Protein AF-A0A564SLC2-F1 (afdb_monomer)

Organism: Streptococcus constellatus (NCBI:txid76860)

Secondary structure (DSSP, 8-state):
-HHHHHHHHHHS-HHHHHHHHHHHHHHHHHHHHHHTHHHHHHHHHHHHHT----HHHHHHHHHHHHHHHHHHHHHHHHHHHHHHHHHHHHHHHHHHHHHHHHHT--HHHHHHS-HHHHHHIIIIIHHHIIIIIHHHHHHHHHHHHHHHHHHHHHHHH-HHHHHHHHHHHHHHHTT-

Sequence (176 aa):
MLSTLKKFFDFCTEEDRKKFYTSVCLGVLKAFIVAFRIPAIGLVVMAIINNDVSMQTVGLSLGMMLLSVILNILISLKVTMLQTEAGYHTCTHKRIEIAEHMRYLPMGYFNQNSLGQITSVTTNTLESLADVATRVVMMTLEGFLTAGTITVFVFIYDWRIGLILLAGLILFLLPN

Structure (mmCIF, N/CA/C/O backbone):
data_AF-A0A564SLC2-F1
#
_entry.id   AF-A0A564SLC2-F1
#
loop_
_atom_site.group_PDB
_atom_site.id
_atom_site.type_symbol
_atom_site.label_atom_id
_atom_site.label_al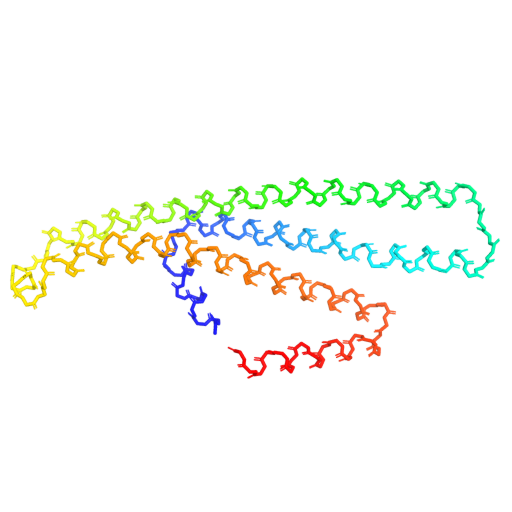t_id
_atom_site.label_comp_id
_atom_site.label_asym_id
_atom_site.label_entity_id
_atom_site.label_seq_id
_atom_site.pdbx_PDB_ins_code
_atom_site.Cartn_x
_atom_site.Cartn_y
_atom_site.Cartn_z
_atom_site.occupancy
_atom_site.B_iso_or_equiv
_atom_site.auth_seq_id
_atom_site.auth_comp_id
_atom_site.auth_asym_id
_atom_site.auth_atom_id
_atom_site.pdbx_PDB_model_num
ATOM 1 N N . MET A 1 1 ? -12.505 -10.875 1.328 1.00 59.59 1 MET A N 1
ATOM 2 C CA . MET A 1 1 ? -11.721 -9.683 1.751 1.00 59.59 1 MET A CA 1
ATOM 3 C C . MET A 1 1 ? -12.412 -8.326 1.546 1.00 59.59 1 MET A C 1
ATOM 5 O O . MET A 1 1 ? -12.319 -7.479 2.428 1.00 59.59 1 MET A O 1
ATOM 9 N N . LEU A 1 2 ? -13.127 -8.094 0.436 1.00 57.94 2 LEU A N 1
ATOM 10 C CA . LEU A 1 2 ? -13.811 -6.813 0.155 1.00 57.94 2 LEU A CA 1
ATOM 11 C C . LEU A 1 2 ? -14.847 -6.384 1.214 1.00 57.94 2 LEU A C 1
ATOM 13 O O . LEU A 1 2 ? -14.962 -5.200 1.518 1.00 57.94 2 LEU A O 1
ATOM 17 N N . SER A 1 3 ? -15.571 -7.328 1.821 1.00 59.41 3 SER A N 1
ATOM 18 C CA . SER A 1 3 ? -16.500 -7.031 2.922 1.00 59.41 3 SER A CA 1
ATOM 19 C C . SER A 1 3 ? -15.779 -6.597 4.203 1.00 59.41 3 SER A C 1
ATOM 21 O O . SER A 1 3 ? -16.273 -5.731 4.919 1.00 59.41 3 SER A O 1
ATOM 23 N N . THR A 1 4 ? -14.597 -7.156 4.475 1.00 66.19 4 THR A N 1
ATOM 24 C CA . THR A 1 4 ? -13.737 -6.787 5.608 1.00 66.19 4 THR A CA 1
ATOM 25 C C . THR A 1 4 ? -13.153 -5.390 5.419 1.00 66.19 4 THR A C 1
ATOM 27 O O . THR A 1 4 ? -13.182 -4.591 6.348 1.00 66.19 4 THR A O 1
ATOM 30 N N . LEU A 1 5 ? -12.719 -5.064 4.197 1.00 64.38 5 LEU A N 1
ATOM 31 C CA . LEU A 1 5 ? -12.307 -3.712 3.812 1.00 64.38 5 LEU A CA 1
ATOM 32 C C . LEU A 1 5 ? -13.449 -2.707 3.981 1.00 64.38 5 LEU A C 1
ATOM 34 O O . LEU A 1 5 ? -13.241 -1.641 4.549 1.00 64.38 5 LEU A O 1
ATOM 38 N N . LYS A 1 6 ? -14.667 -3.058 3.553 1.00 64.19 6 LYS A N 1
ATOM 39 C CA . LYS A 1 6 ? -15.843 -2.191 3.713 1.00 64.19 6 LYS A CA 1
ATOM 40 C C . LYS A 1 6 ? -16.167 -1.937 5.188 1.00 64.19 6 LYS A C 1
ATOM 42 O O . LYS A 1 6 ? -16.359 -0.793 5.5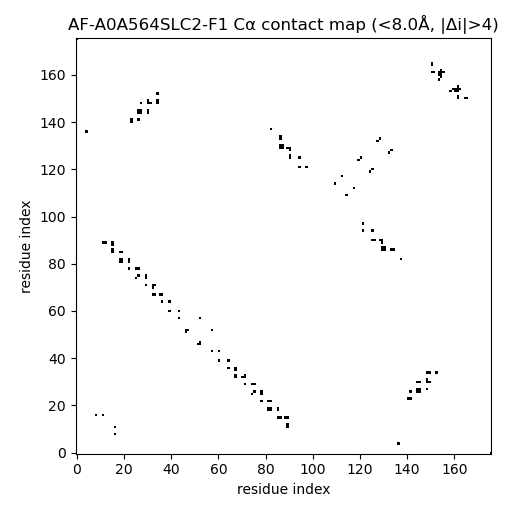75 1.00 64.19 6 LYS A O 1
ATOM 47 N N . LYS A 1 7 ? -16.132 -2.985 6.019 1.00 65.31 7 LYS A N 1
ATOM 48 C CA . LYS A 1 7 ? -16.297 -2.865 7.476 1.00 65.31 7 LYS A CA 1
ATOM 49 C C . LYS A 1 7 ? -15.197 -2.022 8.126 1.00 65.31 7 LYS A C 1
ATOM 51 O O . LYS A 1 7 ? -15.494 -1.268 9.041 1.00 65.31 7 LYS A O 1
ATOM 56 N N . PHE A 1 8 ? -13.953 -2.123 7.654 1.00 68.12 8 PHE A N 1
ATOM 57 C CA . PHE A 1 8 ? -12.848 -1.300 8.147 1.00 68.12 8 PHE A CA 1
ATOM 58 C C . PHE A 1 8 ? -13.019 0.174 7.752 1.00 68.12 8 PHE A C 1
ATOM 60 O O . PHE A 1 8 ? -12.875 1.056 8.589 1.00 68.12 8 PHE A O 1
ATOM 67 N N . PHE A 1 9 ? -13.414 0.454 6.508 1.00 62.16 9 PHE A N 1
ATOM 68 C CA . PHE A 1 9 ? -13.711 1.822 6.078 1.00 62.16 9 PHE A CA 1
ATOM 69 C C . PHE A 1 9 ? -14.911 2.428 6.807 1.00 62.16 9 PHE A C 1
ATOM 71 O O . PHE A 1 9 ? -14.877 3.619 7.098 1.00 62.16 9 PHE A O 1
ATOM 78 N N . ASP A 1 10 ? -15.936 1.639 7.138 1.00 65.44 10 ASP A N 1
ATOM 79 C CA . ASP A 1 10 ? -17.051 2.087 7.985 1.00 65.44 10 ASP A CA 1
ATOM 80 C C . ASP A 1 10 ? -16.636 2.298 9.449 1.00 65.44 10 ASP A C 1
ATOM 82 O O . ASP A 1 10 ? -17.227 3.125 10.138 1.00 65.44 10 ASP A O 1
ATOM 86 N N . PHE A 1 11 ? -15.591 1.609 9.911 1.00 65.88 11 PHE A N 1
ATOM 87 C CA . PHE A 1 11 ? -15.002 1.808 11.235 1.00 65.88 11 PHE A CA 1
ATOM 88 C C . PHE A 1 11 ? -14.162 3.100 11.329 1.00 65.88 11 PHE A C 1
ATOM 90 O O . PHE A 1 11 ? -14.045 3.668 12.416 1.00 65.88 11 PHE A O 1
ATOM 97 N N . CYS A 1 12 ? -13.618 3.596 10.211 1.00 62.47 12 CYS A N 1
ATOM 98 C CA . CYS A 1 12 ? -12.831 4.832 10.151 1.00 62.47 12 CYS A CA 1
ATOM 99 C C . CYS A 1 12 ? -13.694 6.114 10.158 1.00 62.47 12 CYS A C 1
ATOM 101 O O . CYS A 1 12 ? -14.646 6.256 9.380 1.00 62.47 12 CYS A O 1
ATOM 103 N N . THR A 1 13 ? -13.294 7.091 10.979 1.00 59.88 13 THR A N 1
ATOM 104 C CA . THR A 1 13 ? -13.877 8.444 11.084 1.00 59.88 13 THR A CA 1
ATOM 105 C C . THR A 1 13 ? -13.754 9.225 9.759 1.00 59.88 13 THR A C 1
ATOM 107 O O . THR A 1 13 ? -12.847 8.971 8.963 1.00 59.88 13 THR A O 1
ATOM 110 N N . GLU A 1 14 ? -14.654 10.180 9.479 1.00 60.44 14 GLU A N 1
ATOM 111 C CA . GLU A 1 14 ? -14.715 10.907 8.189 1.00 60.44 14 GLU A CA 1
ATOM 112 C C . GLU A 1 14 ? -13.413 11.640 7.802 1.00 60.44 14 GLU A C 1
ATOM 114 O O . GLU A 1 14 ? -13.058 11.683 6.620 1.00 60.44 14 GLU A O 1
ATOM 119 N N . GLU A 1 15 ? -12.673 12.177 8.776 1.00 59.72 15 GLU A N 1
ATOM 120 C CA . GLU A 1 15 ? -11.390 12.856 8.538 1.00 59.72 15 GLU A CA 1
ATOM 121 C C . GLU A 1 15 ? -10.285 11.885 8.102 1.00 59.72 15 GLU A C 1
ATOM 123 O O . GLU A 1 15 ? -9.569 12.141 7.128 1.00 59.72 15 GLU A O 1
ATOM 128 N N . ASP A 1 16 ? -10.193 10.724 8.751 1.00 62.12 16 ASP A N 1
ATOM 129 C CA . ASP A 1 16 ? -9.204 9.699 8.414 1.00 62.12 16 ASP A CA 1
ATOM 130 C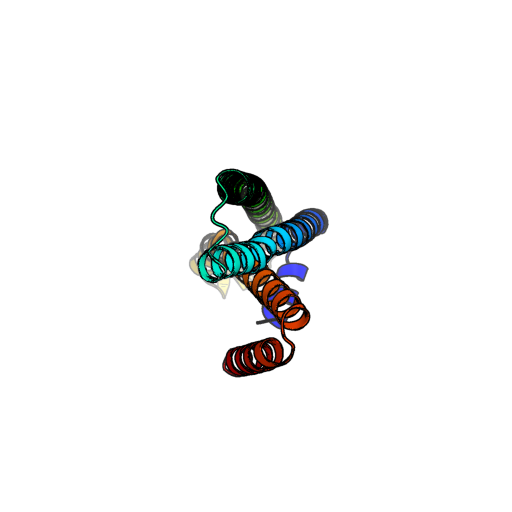 C . ASP A 1 16 ? -9.536 9.025 7.079 1.00 62.12 16 ASP A C 1
ATOM 132 O O . ASP A 1 16 ? -8.638 8.715 6.292 1.00 62.12 16 ASP A O 1
ATOM 136 N N . ARG A 1 17 ? -10.825 8.924 6.731 1.00 63.97 17 ARG A N 1
ATOM 137 C CA . ARG A 1 17 ? -11.275 8.465 5.409 1.00 63.97 17 ARG A CA 1
ATOM 138 C C . ARG A 1 17 ? -10.704 9.333 4.283 1.00 63.97 17 ARG A C 1
ATOM 140 O O . ARG A 1 17 ? -10.261 8.791 3.271 1.00 63.97 17 ARG A O 1
ATOM 147 N N . LYS A 1 18 ? -10.635 10.661 4.460 1.00 64.75 18 LYS A N 1
ATOM 148 C CA . LYS A 1 18 ? -10.007 11.575 3.481 1.00 64.75 18 LYS A CA 1
ATOM 149 C C . LYS A 1 18 ? -8.498 11.351 3.362 1.00 64.75 18 LYS A C 1
ATOM 151 O O . LYS A 1 18 ? -7.984 11.344 2.240 1.00 64.75 18 LYS A O 1
ATOM 156 N N . LYS A 1 19 ? -7.788 11.126 4.475 1.00 66.25 19 LYS A N 1
ATOM 157 C CA . LYS A 1 19 ? -6.348 10.795 4.451 1.00 66.25 19 LYS A CA 1
ATOM 158 C C . LYS A 1 19 ? -6.096 9.458 3.745 1.00 66.25 19 LYS A C 1
ATOM 160 O O . LYS A 1 19 ? -5.209 9.380 2.896 1.00 66.25 19 LYS A O 1
ATOM 165 N N . PHE A 1 20 ? -6.933 8.449 3.995 1.00 66.06 20 PHE A N 1
ATOM 166 C CA . PHE A 1 20 ? -6.894 7.162 3.293 1.00 66.06 20 PHE A CA 1
ATOM 167 C C . PHE A 1 20 ? -7.153 7.303 1.789 1.00 66.06 20 PHE A C 1
ATOM 169 O O . PHE A 1 20 ? -6.378 6.779 0.996 1.00 66.06 20 PHE A O 1
ATOM 176 N N . TYR A 1 21 ? -8.184 8.046 1.375 1.00 67.62 21 TYR A N 1
ATOM 177 C CA . TYR A 1 21 ? -8.442 8.310 -0.048 1.00 67.62 21 TYR A CA 1
ATOM 178 C C . TYR A 1 21 ? -7.282 9.051 -0.718 1.00 67.62 21 TYR A C 1
ATOM 180 O O . TYR A 1 21 ? -6.898 8.721 -1.840 1.00 67.62 21 TYR A O 1
ATOM 188 N N . THR A 1 22 ? -6.684 10.018 -0.020 1.00 67.44 22 THR A N 1
ATOM 189 C CA . THR A 1 22 ? -5.501 10.740 -0.509 1.00 67.44 22 THR A CA 1
ATOM 190 C C . THR A 1 22 ? -4.308 9.796 -0.654 1.00 67.44 22 THR A C 1
ATOM 192 O O . THR A 1 22 ? -3.590 9.860 -1.649 1.00 67.44 22 THR A O 1
ATOM 195 N N . SER A 1 23 ? -4.128 8.873 0.292 1.00 65.44 23 SER A N 1
ATOM 196 C CA . SER A 1 23 ? -3.084 7.850 0.238 1.00 65.44 23 SER A CA 1
ATOM 197 C C . SER A 1 23 ? -3.308 6.839 -0.890 1.00 65.44 23 SER A C 1
ATOM 199 O O . SER A 1 23 ? -2.370 6.509 -1.607 1.00 65.44 23 SER A O 1
ATOM 201 N N . VAL A 1 24 ? -4.553 6.420 -1.128 1.00 68.75 24 VAL A N 1
ATOM 202 C CA . VAL A 1 24 ? -4.941 5.588 -2.278 1.00 68.75 24 VAL A CA 1
ATOM 203 C C . VAL A 1 24 ? -4.643 6.310 -3.595 1.00 68.75 24 VAL A C 1
ATOM 205 O O . VAL A 1 24 ? -4.042 5.723 -4.492 1.00 68.75 24 VAL A O 1
ATOM 208 N N . CYS A 1 25 ? -4.980 7.597 -3.700 1.00 69.25 25 CYS A N 1
ATOM 209 C CA . CYS A 1 25 ? -4.674 8.420 -4.873 1.00 69.25 25 CYS A CA 1
ATOM 210 C C . CYS A 1 25 ? -3.155 8.552 -5.106 1.00 69.25 25 CYS A C 1
ATOM 212 O O . CYS A 1 25 ? -2.666 8.346 -6.218 1.00 69.25 25 CYS A O 1
ATOM 214 N N . LEU A 1 26 ? -2.382 8.807 -4.045 1.00 67.44 26 LEU A N 1
ATOM 215 C CA . LEU A 1 26 ? -0.915 8.816 -4.096 1.00 67.44 26 LEU A CA 1
ATOM 216 C C . LEU A 1 26 ? -0.333 7.432 -4.432 1.00 67.44 26 LEU A C 1
ATOM 218 O O . LEU A 1 26 ? 0.682 7.352 -5.122 1.00 67.44 26 LEU A O 1
ATOM 222 N N . GLY A 1 27 ? -0.978 6.349 -3.994 1.00 67.12 27 GLY A N 1
ATOM 223 C CA . GLY A 1 27 ? -0.629 4.970 -4.332 1.00 67.12 27 GLY A CA 1
ATOM 224 C C . GLY A 1 27 ? -0.834 4.665 -5.815 1.00 67.12 27 GLY A C 1
ATOM 225 O O . GLY A 1 27 ? 0.035 4.063 -6.441 1.00 67.12 27 GLY A O 1
ATOM 226 N N . VAL A 1 28 ? -1.916 5.168 -6.416 1.00 68.88 28 VAL A N 1
ATOM 227 C CA . VAL A 1 28 ? -2.119 5.114 -7.873 1.00 68.88 28 VAL A CA 1
ATOM 228 C C . VAL A 1 28 ? -1.009 5.885 -8.589 1.00 68.88 28 VAL A C 1
ATOM 230 O O . VAL A 1 28 ? -0.375 5.340 -9.491 1.00 68.88 28 VAL A O 1
ATOM 233 N N . LEU A 1 29 ? -0.695 7.110 -8.153 1.00 69.94 29 LEU A N 1
ATOM 234 C CA . LEU A 1 29 ? 0.403 7.903 -8.722 1.00 69.94 29 LEU A CA 1
ATOM 235 C C . LEU A 1 29 ? 1.754 7.162 -8.635 1.00 69.94 29 LEU A C 1
ATOM 237 O O . LEU A 1 29 ? 2.514 7.125 -9.606 1.00 69.94 29 LEU A O 1
ATOM 241 N N . LYS A 1 30 ? 2.036 6.517 -7.495 1.00 69.06 30 LYS A N 1
ATOM 242 C CA . LYS A 1 30 ? 3.212 5.656 -7.305 1.00 69.06 30 LYS A CA 1
ATOM 243 C C . LYS A 1 30 ? 3.213 4.501 -8.303 1.00 69.06 30 LYS A C 1
ATOM 245 O O . LYS A 1 30 ? 4.239 4.256 -8.937 1.00 69.06 30 LYS A O 1
ATOM 250 N N . ALA A 1 31 ? 2.083 3.814 -8.457 1.00 67.81 31 ALA A N 1
ATOM 251 C CA . ALA A 1 31 ? 1.946 2.687 -9.371 1.00 67.81 31 ALA A CA 1
ATOM 252 C C . ALA A 1 31 ? 2.189 3.104 -10.830 1.00 67.81 31 ALA A C 1
ATOM 254 O O . ALA A 1 31 ? 2.882 2.389 -11.550 1.00 67.81 31 ALA A O 1
ATOM 255 N N . PHE A 1 32 ? 1.729 4.289 -11.244 1.00 71.25 32 PHE A N 1
ATOM 256 C CA . PHE A 1 32 ? 2.040 4.862 -12.561 1.00 71.25 32 PHE A CA 1
ATOM 257 C C . PHE A 1 32 ? 3.548 5.071 -12.768 1.00 71.25 32 PHE A C 1
ATOM 259 O O . PHE A 1 32 ? 4.084 4.725 -13.821 1.00 71.25 32 PHE A O 1
ATOM 266 N N . ILE A 1 33 ? 4.257 5.582 -11.757 1.00 66.62 33 ILE A N 1
ATOM 267 C CA . ILE A 1 33 ? 5.713 5.797 -11.827 1.00 66.62 33 ILE A CA 1
ATOM 268 C C . ILE A 1 33 ? 6.477 4.469 -11.880 1.00 66.62 33 ILE A C 1
ATOM 270 O O . ILE A 1 33 ? 7.447 4.351 -12.629 1.00 66.62 33 ILE A O 1
ATOM 274 N N . VAL A 1 34 ? 6.038 3.460 -11.118 1.00 65.69 34 VAL A N 1
ATOM 275 C CA . VAL A 1 34 ? 6.618 2.106 -11.179 1.00 65.69 34 VAL A CA 1
ATOM 276 C C . VAL A 1 34 ? 6.363 1.474 -12.542 1.00 65.69 34 VAL A C 1
ATOM 278 O O . VAL A 1 34 ? 7.272 0.880 -13.117 1.00 65.69 34 VAL A O 1
ATOM 281 N N . ALA A 1 35 ? 5.154 1.624 -13.081 1.00 68.94 35 ALA A N 1
ATOM 282 C CA . ALA A 1 35 ? 4.793 1.064 -14.374 1.00 68.94 35 ALA A CA 1
ATOM 283 C C . ALA A 1 35 ? 5.622 1.667 -15.514 1.00 68.94 35 ALA A C 1
ATOM 285 O O . ALA A 1 35 ? 5.981 0.941 -16.434 1.00 68.94 35 ALA A O 1
ATOM 286 N N . PHE A 1 36 ? 6.036 2.935 -15.406 1.00 66.94 36 PHE A N 1
ATOM 287 C CA . PHE A 1 36 ? 6.965 3.579 -16.344 1.00 66.94 36 PHE A CA 1
ATOM 288 C C . PHE A 1 36 ? 8.338 2.887 -16.431 1.00 66.94 36 PHE A C 1
ATOM 290 O O . PHE A 1 36 ? 9.051 3.022 -17.427 1.00 66.94 36 PHE A O 1
ATOM 297 N N . ARG A 1 37 ? 8.709 2.093 -15.419 1.00 66.50 37 ARG A N 1
ATOM 298 C CA . ARG A 1 37 ? 9.952 1.313 -15.405 1.00 66.50 37 ARG A CA 1
ATOM 299 C C . ARG A 1 37 ? 9.916 0.128 -16.377 1.00 66.50 37 ARG A C 1
ATOM 301 O O . ARG A 1 37 ? 10.961 -0.252 -16.894 1.00 66.50 37 ARG A O 1
ATOM 308 N N . ILE A 1 38 ? 8.734 -0.425 -16.661 1.00 71.44 38 ILE A N 1
ATOM 309 C CA . ILE A 1 38 ? 8.541 -1.561 -17.580 1.00 71.44 38 ILE A CA 1
ATOM 310 C C . ILE A 1 38 ? 8.918 -1.194 -19.033 1.00 71.44 38 ILE A C 1
ATOM 312 O O . ILE A 1 38 ? 9.797 -1.854 -19.591 1.00 71.44 38 ILE A O 1
ATOM 316 N N . PRO A 1 39 ? 8.359 -0.133 -19.656 1.00 65.62 39 PRO A N 1
ATOM 317 C CA . PRO A 1 39 ? 8.754 0.273 -21.003 1.00 65.62 39 PRO A CA 1
ATOM 318 C C . PRO A 1 39 ? 10.194 0.798 -21.062 1.00 65.62 39 PRO A C 1
ATOM 320 O O . PRO A 1 39 ? 10.856 0.611 -22.079 1.00 65.62 39 PRO A O 1
ATOM 323 N N . ALA A 1 40 ? 10.721 1.385 -19.978 1.00 66.38 40 ALA A N 1
ATOM 324 C CA . ALA A 1 40 ? 12.124 1.798 -19.914 1.00 66.38 40 ALA A CA 1
ATOM 325 C C . ALA A 1 40 ? 13.085 0.604 -20.066 1.00 66.38 40 ALA A C 1
ATOM 327 O O . ALA A 1 40 ? 14.043 0.684 -20.832 1.00 66.38 40 ALA A O 1
ATOM 328 N N . ILE A 1 41 ? 12.802 -0.525 -19.404 1.00 68.69 41 ILE A N 1
ATOM 329 C CA . ILE A 1 41 ? 13.576 -1.764 -19.580 1.00 68.69 41 ILE A CA 1
ATOM 330 C C . ILE A 1 41 ? 13.428 -2.291 -21.015 1.00 68.69 41 ILE A C 1
ATOM 332 O O . ILE A 1 41 ? 14.424 -2.670 -21.627 1.00 68.69 41 ILE A O 1
ATOM 336 N N . GLY A 1 42 ? 12.217 -2.258 -21.583 1.00 65.44 42 GLY A N 1
ATOM 337 C CA . GLY A 1 42 ? 11.973 -2.674 -22.970 1.00 65.44 42 GLY A CA 1
ATOM 338 C C . GLY A 1 42 ? 12.786 -1.877 -23.999 1.00 65.44 42 GLY A C 1
ATOM 339 O O . GLY A 1 42 ? 13.361 -2.460 -24.918 1.00 65.44 42 GLY A O 1
ATOM 340 N N . LEU A 1 43 ? 12.906 -0.560 -23.812 1.00 64.62 43 LEU A N 1
ATOM 341 C CA . LEU A 1 43 ? 13.734 0.303 -24.661 1.00 64.62 43 LEU A CA 1
ATOM 342 C C . LEU A 1 43 ? 15.231 0.007 -24.519 1.00 64.62 43 LEU A C 1
ATOM 344 O O . LEU A 1 43 ? 15.938 -0.012 -25.524 1.00 64.62 43 LEU A O 1
ATOM 348 N N . VAL A 1 44 ? 15.715 -0.267 -23.303 1.00 67.06 44 VAL A N 1
ATOM 349 C CA . VAL A 1 44 ? 17.121 -0.647 -23.071 1.00 67.06 44 VAL A CA 1
ATOM 350 C C . VAL A 1 44 ? 17.447 -1.976 -23.754 1.00 67.06 44 VAL A C 1
ATOM 352 O O . VAL A 1 44 ? 18.482 -2.093 -24.406 1.00 67.06 44 VAL A O 1
ATOM 355 N N . VAL A 1 45 ? 16.553 -2.964 -23.670 1.00 68.62 45 VAL A N 1
ATOM 356 C CA . VAL A 1 45 ? 16.742 -4.265 -24.331 1.00 68.62 45 VAL A CA 1
ATOM 357 C C . VAL A 1 45 ? 16.758 -4.113 -25.858 1.00 68.62 45 VAL A C 1
ATOM 359 O O . VAL A 1 45 ? 17.648 -4.655 -26.510 1.00 68.62 45 VAL A O 1
ATOM 362 N N . MET A 1 46 ? 15.848 -3.321 -26.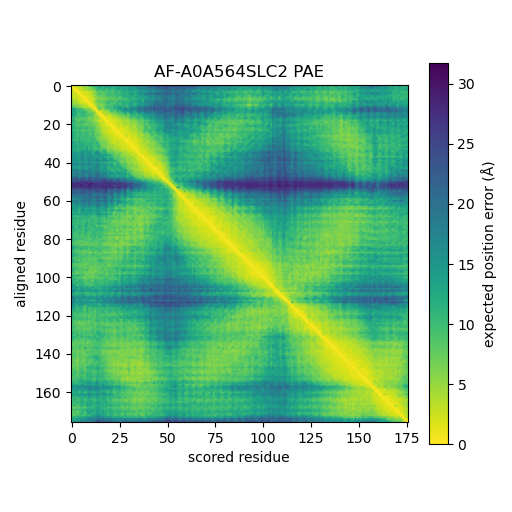436 1.00 62.53 46 MET A N 1
ATOM 363 C CA . MET A 1 46 ? 15.849 -3.002 -27.875 1.00 62.53 46 MET A CA 1
ATOM 364 C C . MET A 1 46 ? 17.116 -2.253 -28.320 1.00 62.53 46 MET A C 1
ATOM 366 O O . MET A 1 46 ? 17.651 -2.538 -29.390 1.00 62.53 46 MET A O 1
ATOM 370 N N . ALA A 1 47 ? 17.632 -1.333 -27.498 1.00 62.47 47 ALA A N 1
ATOM 371 C CA . ALA A 1 47 ? 18.868 -0.603 -27.786 1.00 62.47 47 ALA A CA 1
ATOM 372 C C . ALA A 1 47 ? 20.106 -1.518 -27.798 1.00 62.47 47 ALA A C 1
ATOM 374 O O . ALA A 1 47 ? 21.004 -1.325 -28.614 1.00 62.47 47 ALA A O 1
ATOM 375 N N . ILE A 1 48 ? 20.136 -2.545 -26.940 1.00 64.56 48 ILE A N 1
ATOM 376 C CA . ILE A 1 48 ? 21.200 -3.562 -26.937 1.00 64.56 48 ILE A CA 1
ATOM 377 C C . ILE A 1 48 ? 21.105 -4.456 -28.184 1.00 64.56 48 ILE A C 1
ATOM 379 O O . ILE A 1 48 ? 22.128 -4.781 -28.782 1.00 64.56 48 ILE A O 1
ATOM 383 N N . ILE A 1 49 ? 19.891 -4.833 -28.598 1.00 64.88 49 ILE A N 1
ATOM 384 C CA . ILE A 1 49 ? 19.663 -5.713 -29.757 1.00 64.88 49 ILE A CA 1
ATOM 385 C C . ILE A 1 49 ? 20.021 -5.020 -31.082 1.00 64.88 49 ILE A C 1
ATOM 387 O O . ILE A 1 49 ? 20.595 -5.658 -31.963 1.00 64.88 49 ILE A O 1
ATOM 391 N N . ASN A 1 50 ? 19.730 -3.722 -31.220 1.00 62.91 50 ASN A N 1
ATOM 392 C CA . ASN A 1 50 ? 19.963 -2.972 -32.461 1.00 62.91 50 ASN A CA 1
ATOM 393 C C . ASN A 1 50 ? 21.412 -2.472 -32.648 1.00 62.91 50 ASN A C 1
ATOM 395 O O . ASN A 1 50 ? 21.707 -1.887 -33.682 1.00 62.91 50 ASN A O 1
ATOM 399 N N . ASN A 1 51 ? 22.325 -2.714 -31.697 1.00 55.19 51 ASN A N 1
ATOM 400 C CA . ASN A 1 51 ? 23.757 -2.360 -31.774 1.00 55.19 51 ASN A CA 1
ATOM 401 C C . ASN A 1 51 ? 24.105 -0.857 -31.945 1.00 55.19 51 ASN A C 1
ATOM 403 O O . ASN A 1 51 ? 25.277 -0.522 -32.081 1.00 55.19 51 ASN A O 1
ATOM 407 N N . ASP A 1 52 ? 23.141 0.064 -31.844 1.00 52.56 52 ASP A N 1
ATOM 408 C CA . ASP A 1 52 ? 23.376 1.516 -31.744 1.00 52.56 52 ASP A CA 1
ATOM 409 C C . ASP A 1 52 ? 23.549 1.934 -30.276 1.00 52.56 52 ASP A C 1
ATOM 411 O O . ASP A 1 52 ? 22.754 2.678 -29.685 1.00 52.56 52 ASP A O 1
ATOM 415 N N . VAL A 1 53 ? 24.608 1.424 -29.643 1.00 53.22 53 VAL A N 1
ATOM 416 C CA . VAL A 1 53 ? 24.972 1.796 -28.269 1.00 53.22 53 VAL A CA 1
ATOM 417 C C . VAL A 1 53 ? 25.645 3.172 -28.286 1.00 53.22 53 VAL A C 1
ATOM 419 O O . VAL A 1 53 ? 26.843 3.320 -28.056 1.00 53.22 53 VAL A O 1
ATOM 422 N N . SER A 1 54 ? 24.872 4.213 -28.594 1.00 55.50 54 SER A N 1
ATOM 423 C CA . SER A 1 54 ? 25.326 5.590 -28.440 1.00 55.50 54 SER A CA 1
ATOM 424 C C . SER A 1 54 ? 25.413 5.934 -26.948 1.00 55.50 54 SER A C 1
ATOM 426 O O . SER A 1 54 ? 24.474 5.728 -26.177 1.00 55.50 54 SER A O 1
ATOM 428 N N . MET A 1 55 ? 26.541 6.508 -26.521 1.00 56.16 55 MET A N 1
ATOM 429 C CA . MET A 1 55 ? 26.780 6.968 -25.141 1.00 56.16 55 MET A CA 1
ATOM 430 C C . MET A 1 55 ? 25.658 7.904 -24.633 1.00 56.16 55 MET A C 1
ATOM 432 O O . MET A 1 55 ? 25.398 7.998 -23.433 1.00 56.16 55 MET A O 1
ATOM 436 N N . GLN A 1 56 ? 24.958 8.571 -25.559 1.00 60.72 56 GLN A N 1
ATOM 437 C CA . GLN A 1 56 ? 23.835 9.468 -25.286 1.00 60.72 56 GLN A CA 1
ATOM 438 C C . GLN A 1 56 ? 22.540 8.728 -24.910 1.00 60.72 56 GLN A C 1
ATOM 440 O O . GLN A 1 56 ? 21.865 9.149 -23.970 1.00 60.72 56 GLN A O 1
ATOM 445 N N . THR A 1 57 ? 22.191 7.617 -25.571 1.00 65.12 57 THR A N 1
ATOM 446 C CA . THR A 1 57 ? 20.989 6.822 -25.239 1.00 65.12 57 THR A CA 1
ATOM 447 C C . THR A 1 57 ? 21.155 6.097 -23.908 1.00 65.12 57 THR A C 1
ATOM 449 O O . THR A 1 57 ? 20.220 6.060 -23.103 1.00 65.12 57 THR A O 1
ATOM 452 N N . VAL A 1 58 ? 22.366 5.613 -23.615 1.00 67.50 58 VAL A N 1
ATOM 453 C CA . VAL A 1 58 ? 22.695 5.031 -22.305 1.00 67.50 58 VAL A CA 1
ATOM 454 C C . VAL A 1 58 ? 22.596 6.092 -21.206 1.00 67.50 58 VAL A C 1
ATOM 456 O O . VAL A 1 58 ? 21.885 5.873 -20.227 1.00 67.50 58 VAL A O 1
ATOM 459 N N . GLY A 1 59 ? 23.201 7.273 -21.386 1.00 68.19 59 GLY A N 1
ATOM 460 C CA . GLY A 1 59 ? 23.123 8.365 -20.406 1.00 68.19 59 GLY A CA 1
ATOM 461 C C . GLY A 1 59 ? 21.693 8.848 -20.132 1.00 68.19 59 GLY A C 1
ATOM 462 O O . GLY A 1 59 ? 21.313 9.032 -18.974 1.00 68.19 59 GLY A O 1
ATOM 463 N N . LEU A 1 60 ? 20.868 8.985 -21.176 1.00 68.31 60 LEU A N 1
ATOM 464 C CA . LEU A 1 60 ? 19.469 9.403 -21.046 1.00 68.31 60 LEU A CA 1
ATOM 465 C C . LEU A 1 60 ? 18.612 8.344 -20.329 1.00 68.31 60 LEU A C 1
ATOM 467 O O . LEU A 1 60 ? 17.809 8.684 -19.457 1.00 68.31 60 LEU A O 1
ATOM 471 N N . SER A 1 61 ? 18.801 7.059 -20.655 1.00 66.69 61 SER A N 1
ATOM 472 C CA . SER A 1 61 ? 18.084 5.955 -19.997 1.00 66.69 61 SER A CA 1
ATOM 473 C C . SER A 1 61 ? 18.441 5.839 -18.512 1.00 66.69 61 SER A C 1
ATOM 475 O O . SER A 1 61 ? 17.558 5.672 -17.666 1.00 66.69 61 SER A O 1
ATOM 477 N N . LEU A 1 62 ? 19.720 6.026 -18.180 1.00 69.38 62 LEU A N 1
ATOM 478 C CA . LEU A 1 62 ? 20.226 5.968 -16.813 1.00 69.38 62 LEU A CA 1
ATOM 479 C C . LEU A 1 62 ? 19.723 7.164 -15.990 1.00 69.38 62 LEU A C 1
ATOM 481 O O . LEU A 1 62 ? 19.287 6.988 -14.852 1.00 69.38 62 LEU A O 1
ATOM 485 N N . GLY A 1 63 ? 19.668 8.357 -16.595 1.00 73.88 63 GLY A N 1
ATOM 486 C CA . GLY A 1 63 ? 19.058 9.548 -15.999 1.00 73.88 63 GLY A CA 1
ATOM 487 C C . GLY A 1 63 ? 17.560 9.383 -15.718 1.00 73.88 63 GLY A C 1
ATOM 488 O O . GLY A 1 63 ? 17.106 9.677 -14.611 1.00 73.88 63 GLY A O 1
ATOM 489 N N . MET A 1 64 ? 16.791 8.846 -16.673 1.00 71.50 64 MET A N 1
ATOM 490 C CA . MET A 1 64 ? 15.360 8.571 -16.475 1.00 71.50 64 MET A CA 1
ATOM 491 C C . MET A 1 64 ? 15.106 7.501 -15.403 1.00 71.50 64 MET A C 1
ATOM 493 O O . MET A 1 64 ? 14.192 7.655 -14.588 1.00 71.50 64 MET A O 1
ATOM 497 N N . MET A 1 65 ? 15.921 6.440 -15.350 1.00 72.38 65 MET A N 1
ATOM 498 C CA . MET A 1 65 ? 15.815 5.419 -14.301 1.00 72.38 65 MET A CA 1
ATOM 499 C C . MET A 1 65 ? 16.116 5.989 -12.915 1.00 72.38 65 MET A C 1
ATOM 501 O O . MET A 1 65 ? 15.365 5.720 -11.977 1.00 72.38 65 MET A O 1
ATOM 505 N N . LEU A 1 66 ? 17.175 6.792 -12.779 1.00 78.12 66 LEU A N 1
ATOM 506 C CA . LEU A 1 66 ? 17.507 7.441 -11.510 1.00 78.12 66 LEU A CA 1
ATOM 507 C C . LEU A 1 66 ? 16.386 8.376 -11.051 1.00 78.12 66 LEU A C 1
ATOM 509 O O . LEU A 1 66 ? 15.967 8.301 -9.895 1.00 78.12 66 LEU A O 1
ATOM 513 N N . LEU A 1 67 ? 15.845 9.193 -11.959 1.00 78.00 67 LEU A N 1
ATOM 514 C CA . LEU A 1 67 ? 14.737 10.093 -11.647 1.00 78.00 67 LEU A CA 1
ATOM 515 C C . LEU A 1 67 ? 13.495 9.317 -11.180 1.00 78.00 67 LEU A C 1
ATOM 517 O O . LEU A 1 67 ? 12.902 9.669 -10.163 1.00 78.00 67 LEU A O 1
ATOM 521 N N . SER A 1 68 ? 13.138 8.232 -11.875 1.00 74.44 68 SER A N 1
ATOM 522 C CA . SER A 1 68 ? 12.007 7.366 -11.510 1.00 74.44 68 SER A CA 1
ATOM 523 C C . SER A 1 68 ? 12.178 6.748 -10.118 1.00 74.44 68 SER A C 1
ATOM 525 O O . SER A 1 68 ? 11.242 6.764 -9.317 1.00 74.44 68 SER A O 1
ATOM 527 N N . VAL A 1 69 ? 13.379 6.256 -9.792 1.00 78.75 69 VAL A N 1
ATOM 528 C CA . VAL A 1 69 ? 13.670 5.662 -8.478 1.00 78.75 69 VAL A CA 1
ATOM 529 C C . VAL A 1 69 ? 13.571 6.705 -7.366 1.00 78.75 69 VAL A C 1
ATOM 531 O O . VAL A 1 69 ? 12.929 6.444 -6.350 1.00 78.75 69 VAL A O 1
ATOM 534 N N . ILE A 1 70 ? 14.142 7.896 -7.560 1.00 82.50 70 ILE A N 1
ATOM 535 C CA . ILE A 1 70 ? 14.071 8.980 -6.568 1.00 82.50 70 ILE A CA 1
ATOM 536 C C . ILE A 1 70 ? 12.614 9.387 -6.329 1.00 82.50 70 ILE A C 1
ATOM 538 O O . ILE A 1 70 ? 12.173 9.478 -5.181 1.00 82.50 70 ILE A O 1
ATOM 542 N N .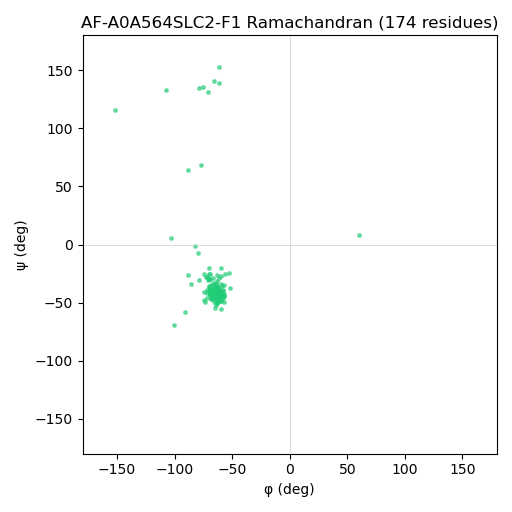 LEU A 1 71 ? 11.843 9.575 -7.403 1.00 76.94 71 LEU A N 1
ATOM 543 C CA . LEU A 1 71 ? 10.434 9.948 -7.310 1.00 76.94 71 LEU A CA 1
ATOM 544 C C . LEU A 1 71 ? 9.612 8.861 -6.600 1.00 76.94 71 LEU A C 1
ATOM 546 O O . LEU A 1 71 ? 8.765 9.171 -5.761 1.00 76.94 71 LEU A O 1
ATOM 550 N N . ASN A 1 72 ? 9.907 7.586 -6.874 1.00 78.81 72 ASN A N 1
ATOM 551 C CA . ASN A 1 72 ? 9.266 6.457 -6.209 1.00 78.81 72 ASN A CA 1
ATOM 552 C C . ASN A 1 72 ? 9.540 6.437 -4.701 1.00 78.81 72 ASN A C 1
ATOM 554 O O . ASN A 1 72 ? 8.604 6.262 -3.921 1.00 78.81 72 ASN A O 1
ATOM 558 N N . ILE A 1 73 ? 10.792 6.663 -4.295 1.00 77.56 73 ILE A N 1
ATOM 559 C CA . ILE A 1 73 ? 11.179 6.711 -2.880 1.00 77.56 73 ILE A CA 1
ATOM 560 C C . ILE A 1 73 ? 10.436 7.848 -2.170 1.00 77.56 73 ILE A C 1
ATOM 562 O O . ILE A 1 73 ? 9.819 7.612 -1.133 1.00 77.56 73 ILE A O 1
ATOM 566 N N . LEU A 1 74 ? 10.421 9.057 -2.741 1.00 79.19 74 LEU A N 1
ATOM 567 C CA . LEU A 1 74 ? 9.747 10.213 -2.134 1.00 79.19 74 LEU A CA 1
ATOM 568 C C . LEU A 1 74 ? 8.243 9.990 -1.954 1.00 79.19 74 LEU A C 1
ATOM 570 O O . LEU A 1 74 ? 7.684 10.314 -0.903 1.00 79.19 74 LEU A O 1
ATOM 574 N N . ILE A 1 75 ? 7.585 9.419 -2.964 1.00 75.69 75 ILE A N 1
ATOM 575 C CA . ILE A 1 75 ? 6.153 9.123 -2.886 1.00 75.69 75 ILE A CA 1
ATOM 576 C C . ILE A 1 75 ? 5.903 7.998 -1.892 1.00 75.69 75 ILE A C 1
ATOM 578 O O . ILE A 1 75 ? 4.993 8.120 -1.079 1.00 75.69 75 ILE A O 1
ATOM 582 N N . SER A 1 76 ? 6.722 6.943 -1.894 1.00 72.88 76 SER A N 1
ATOM 583 C CA . SER A 1 76 ? 6.562 5.847 -0.941 1.00 72.88 76 SER A CA 1
ATOM 584 C C . SER A 1 76 ? 6.717 6.332 0.498 1.00 72.88 76 SER A C 1
ATOM 586 O O . SER A 1 76 ? 5.932 5.926 1.343 1.00 72.88 76 SER A O 1
ATOM 588 N N . LEU A 1 77 ? 7.654 7.243 0.774 1.00 73.44 77 LEU A N 1
ATOM 589 C CA . LEU A 1 77 ? 7.817 7.833 2.104 1.00 73.44 77 LEU A CA 1
ATOM 590 C C . LEU A 1 77 ? 6.583 8.637 2.530 1.00 73.44 77 LEU A C 1
ATOM 592 O O . LEU A 1 77 ? 6.092 8.457 3.645 1.00 73.44 77 LEU A O 1
ATOM 596 N N . LYS A 1 78 ? 6.046 9.491 1.646 1.00 73.69 78 LYS A N 1
ATOM 597 C CA . LYS A 1 78 ? 4.821 10.256 1.940 1.00 73.69 78 LYS A CA 1
ATOM 598 C C . LYS A 1 78 ? 3.606 9.355 2.134 1.00 73.69 78 LYS A C 1
ATOM 600 O O . LYS A 1 78 ? 2.830 9.589 3.054 1.00 73.69 78 LYS A O 1
ATOM 605 N N . VAL A 1 79 ? 3.449 8.345 1.279 1.00 69.38 79 VAL A N 1
ATOM 606 C CA . VAL A 1 79 ? 2.368 7.360 1.368 1.00 69.38 79 VAL A CA 1
ATOM 607 C C . VAL A 1 79 ? 2.466 6.636 2.703 1.00 69.38 79 VAL A C 1
ATOM 609 O O . VAL A 1 79 ? 1.523 6.721 3.479 1.00 69.38 79 VAL A O 1
ATOM 612 N N . THR A 1 80 ? 3.612 6.029 3.028 1.00 69.44 80 THR A N 1
ATOM 613 C CA . THR A 1 80 ? 3.789 5.314 4.296 1.00 69.44 80 THR A CA 1
ATOM 614 C C . THR A 1 80 ? 3.519 6.220 5.497 1.00 69.44 80 THR A C 1
ATOM 616 O O . THR A 1 80 ? 2.783 5.801 6.376 1.00 69.44 80 THR A O 1
ATOM 619 N N . MET A 1 81 ? 4.017 7.463 5.517 1.00 73.75 81 MET A N 1
ATOM 620 C CA . MET A 1 81 ? 3.785 8.394 6.634 1.00 73.75 81 MET A CA 1
ATOM 621 C C . MET A 1 81 ? 2.299 8.745 6.818 1.00 73.75 81 MET A C 1
ATOM 623 O O . MET A 1 81 ? 1.773 8.629 7.924 1.00 73.75 81 MET A O 1
ATOM 627 N N . LEU A 1 82 ? 1.610 9.151 5.743 1.00 68.75 82 LEU A N 1
ATOM 628 C CA . LEU A 1 82 ? 0.177 9.475 5.787 1.00 68.75 82 LEU A CA 1
ATOM 629 C C . LEU A 1 82 ? -0.656 8.270 6.235 1.00 68.75 82 LEU A C 1
ATOM 631 O O . LEU A 1 82 ? -1.671 8.428 6.913 1.00 68.75 82 LEU A O 1
ATOM 635 N N . GLN A 1 83 ? -0.222 7.069 5.850 1.00 67.31 83 GLN A N 1
ATOM 636 C CA . GLN A 1 83 ? -0.881 5.827 6.220 1.00 67.31 83 GLN A CA 1
ATOM 637 C C . GLN A 1 83 ? -0.750 5.515 7.709 1.00 67.31 83 GLN A C 1
ATOM 639 O O . GLN A 1 83 ? -1.756 5.184 8.341 1.00 67.31 83 GLN A O 1
ATOM 644 N N . THR A 1 84 ? 0.451 5.639 8.282 1.00 68.88 84 THR A N 1
ATOM 645 C CA . THR A 1 84 ? 0.644 5.408 9.719 1.00 68.88 84 THR A CA 1
ATOM 646 C C . THR A 1 84 ? -0.111 6.437 10.545 1.00 68.88 84 THR A C 1
ATOM 648 O O . THR A 1 84 ? -0.783 6.065 11.503 1.00 68.88 84 THR A O 1
ATOM 651 N N . GLU A 1 85 ? -0.067 7.714 10.162 1.00 70.19 85 GLU A N 1
ATOM 652 C CA . GLU A 1 85 ? -0.769 8.770 10.895 1.00 70.19 85 GLU A CA 1
ATOM 653 C C . GLU A 1 85 ? -2.289 8.536 10.920 1.00 70.19 85 GLU A C 1
ATOM 655 O O . GLU A 1 85 ? -2.899 8.566 11.989 1.00 70.19 85 GLU A O 1
ATOM 660 N N . ALA A 1 86 ? -2.895 8.228 9.767 1.00 67.69 86 ALA A N 1
ATOM 661 C CA . ALA A 1 86 ? -4.330 7.947 9.674 1.00 67.69 86 ALA A CA 1
ATOM 662 C C . ALA A 1 86 ? -4.739 6.690 10.468 1.00 67.69 86 ALA A C 1
ATOM 664 O O . ALA A 1 86 ? -5.808 6.662 11.085 1.00 67.69 86 ALA A O 1
ATOM 665 N N . GLY A 1 87 ? -3.884 5.661 10.489 1.00 67.25 87 GLY A N 1
ATOM 666 C CA . GLY A 1 87 ? -4.106 4.441 11.269 1.00 67.25 87 GLY A CA 1
ATOM 667 C C . GLY A 1 87 ? -4.126 4.686 12.776 1.00 67.25 87 GLY A C 1
ATOM 668 O O . GLY A 1 87 ? -5.090 4.327 13.459 1.00 67.25 87 GLY A O 1
ATOM 669 N N . TYR A 1 88 ? -3.090 5.352 13.294 1.00 70.69 88 TYR A N 1
ATOM 670 C CA . TYR A 1 88 ? -2.984 5.652 14.725 1.00 70.69 88 TYR A CA 1
ATOM 671 C C . TYR A 1 88 ? -4.070 6.626 15.201 1.00 70.69 88 TYR A C 1
ATOM 673 O O . TYR A 1 88 ? -4.620 6.452 16.296 1.00 70.69 88 TYR A O 1
ATOM 681 N N . HIS A 1 89 ? -4.425 7.616 14.380 1.00 73.50 89 HIS A N 1
ATOM 682 C CA . HIS A 1 89 ? -5.466 8.586 14.717 1.00 73.50 89 HIS A CA 1
ATOM 683 C C . HIS A 1 89 ? -6.852 7.926 14.824 1.00 73.50 89 HIS A C 1
ATOM 685 O O . HIS A 1 89 ? -7.532 8.083 15.844 1.00 73.50 89 HIS A O 1
ATOM 691 N N . THR A 1 90 ? -7.208 7.077 13.852 1.00 68.00 90 THR A N 1
ATOM 692 C CA . THR A 1 90 ? -8.470 6.318 13.869 1.00 68.00 90 THR A CA 1
ATOM 693 C C . THR A 1 90 ? -8.583 5.453 15.128 1.00 68.00 90 THR A C 1
ATOM 695 O O . THR A 1 90 ? -9.621 5.443 15.797 1.00 68.00 90 THR A O 1
ATOM 698 N N . CYS A 1 91 ? -7.510 4.739 15.488 1.00 68.06 91 CYS A N 1
ATOM 699 C CA . CYS A 1 91 ? -7.512 3.889 16.677 1.00 68.06 91 CYS A CA 1
ATOM 700 C C . CYS A 1 91 ? -7.718 4.694 17.963 1.00 68.06 91 CYS A C 1
ATOM 702 O O . CYS A 1 91 ? -8.467 4.275 18.846 1.00 68.06 91 CYS A O 1
ATOM 704 N N . THR A 1 92 ? -7.056 5.844 18.087 1.00 73.62 92 THR A N 1
ATOM 705 C CA . THR A 1 92 ? -7.159 6.680 19.289 1.00 73.62 92 THR A CA 1
ATOM 706 C C . THR A 1 92 ? -8.599 7.140 19.500 1.00 73.62 92 THR A C 1
ATOM 708 O O . THR A 1 92 ? -9.134 7.008 20.600 1.00 73.62 92 THR A O 1
ATOM 711 N N . HIS A 1 93 ? -9.259 7.584 18.429 1.00 76.25 93 HIS A N 1
ATOM 712 C CA . HIS A 1 93 ? -10.649 8.027 18.489 1.00 76.25 93 HIS A CA 1
ATOM 713 C C . HIS A 1 93 ? -11.604 6.884 18.865 1.00 76.25 93 HIS A C 1
ATOM 715 O O . HIS A 1 93 ? -12.447 7.034 19.749 1.00 76.25 93 HIS A O 1
ATOM 721 N N . LYS A 1 94 ? -11.416 5.695 18.277 1.00 73.19 94 LYS A N 1
ATOM 722 C CA . LYS A 1 94 ? -12.241 4.525 18.613 1.00 73.19 94 LYS A CA 1
ATOM 723 C C . LYS A 1 94 ? -11.993 3.975 20.009 1.00 73.19 94 LYS A C 1
ATOM 725 O O . LYS A 1 94 ? -12.929 3.485 20.638 1.00 73.19 94 LYS A O 1
ATOM 730 N N . ARG A 1 95 ? -10.778 4.113 20.542 1.00 78.56 95 ARG A N 1
ATOM 731 C CA . ARG A 1 95 ? -10.479 3.765 21.937 1.00 78.56 95 ARG A CA 1
ATOM 732 C C . ARG A 1 95 ? -11.228 4.667 22.923 1.00 78.56 95 ARG A C 1
ATOM 734 O O . ARG A 1 95 ? -11.692 4.168 23.945 1.00 78.56 95 ARG A O 1
ATOM 741 N N . ILE A 1 96 ? -11.390 5.952 22.601 1.00 80.50 96 ILE A N 1
ATOM 742 C CA . ILE A 1 96 ? -12.176 6.902 23.407 1.00 80.50 96 ILE A CA 1
ATOM 743 C C . ILE A 1 96 ? -13.670 6.550 23.356 1.00 80.50 96 ILE A C 1
ATOM 745 O O . ILE A 1 96 ? -14.301 6.431 24.402 1.00 80.50 96 ILE A O 1
ATOM 749 N N . GLU A 1 97 ? -14.222 6.289 22.171 1.00 79.19 97 GLU A N 1
ATOM 750 C CA . GLU A 1 97 ? -15.640 5.928 22.001 1.00 79.19 97 GLU A CA 1
ATOM 751 C C . GLU A 1 97 ? -16.017 4.631 22.741 1.00 79.19 97 GLU A C 1
ATOM 753 O O . GLU A 1 97 ? -17.057 4.556 23.400 1.00 79.19 97 GLU A O 1
ATOM 758 N N . ILE A 1 98 ? -15.143 3.618 22.691 1.00 79.44 98 ILE A N 1
ATOM 759 C CA . ILE A 1 98 ? -15.323 2.361 23.431 1.00 79.44 98 ILE A CA 1
ATOM 760 C C . ILE A 1 98 ? -15.300 2.614 24.947 1.00 79.44 98 ILE A C 1
ATOM 762 O O . ILE A 1 98 ? -16.113 2.044 25.680 1.00 79.44 98 ILE A O 1
ATOM 766 N N . ALA A 1 99 ? -14.408 3.486 25.426 1.00 79.69 99 ALA A N 1
ATOM 767 C CA . ALA A 1 99 ? -14.351 3.868 26.836 1.00 79.69 99 ALA A CA 1
ATOM 768 C C . ALA A 1 99 ? -15.617 4.616 27.291 1.00 79.69 99 ALA A C 1
ATOM 770 O O . ALA A 1 99 ? -16.133 4.340 28.377 1.00 79.69 99 ALA A O 1
ATOM 771 N N . GLU A 1 100 ? -16.160 5.511 26.463 1.00 83.00 100 GLU A N 1
ATOM 772 C CA . GLU A 1 100 ? -17.421 6.201 26.758 1.00 83.00 100 GLU A CA 1
ATOM 773 C C . GLU A 1 100 ? -18.606 5.236 26.807 1.00 83.00 100 GLU A C 1
ATOM 775 O O . GLU A 1 100 ? -19.404 5.301 27.744 1.00 83.00 100 GLU A O 1
ATOM 780 N N . HIS A 1 101 ? -18.695 4.292 25.866 1.00 80.62 101 HIS A N 1
ATOM 781 C CA . HIS A 1 101 ? -19.748 3.272 25.871 1.00 80.62 101 HIS A CA 1
ATOM 782 C C . HIS A 1 101 ? -19.687 2.373 27.108 1.00 80.62 101 HIS A C 1
ATOM 784 O O . HIS A 1 101 ? -20.725 2.064 27.697 1.00 80.62 101 HIS A O 1
ATOM 790 N N . MET A 1 102 ? -18.484 2.002 27.557 1.00 78.06 102 MET A N 1
ATOM 791 C CA . MET A 1 102 ? -18.315 1.235 28.795 1.00 78.06 102 MET A CA 1
ATOM 792 C C . MET A 1 102 ? -18.863 1.962 30.029 1.00 78.06 102 MET A C 1
ATOM 794 O O . MET A 1 102 ? -19.304 1.301 30.968 1.00 78.06 102 MET A O 1
ATOM 798 N N . ARG A 1 103 ? -18.904 3.301 30.028 1.00 80.25 103 ARG A N 1
ATOM 799 C CA . ARG A 1 103 ? -19.436 4.086 31.153 1.00 80.25 103 ARG A CA 1
ATOM 800 C C . ARG A 1 103 ? -20.951 3.948 31.325 1.00 80.25 103 ARG A C 1
ATOM 802 O O . ARG A 1 103 ? -21.449 4.142 32.430 1.00 80.25 103 ARG A O 1
ATOM 809 N N . TYR A 1 104 ? -21.673 3.618 30.256 1.00 82.25 104 TYR A N 1
ATOM 810 C CA . TYR A 1 104 ? -23.135 3.484 30.256 1.00 82.25 104 TYR A CA 1
ATOM 811 C C . TYR A 1 104 ? -23.610 2.024 30.272 1.00 82.25 104 TYR A C 1
ATOM 813 O O . TYR A 1 104 ? -24.811 1.765 30.175 1.00 82.25 104 TYR A O 1
ATOM 821 N N . LEU A 1 105 ? -22.697 1.057 30.401 1.00 79.38 105 LEU A N 1
ATOM 822 C CA . LEU A 1 105 ? -23.053 -0.358 30.408 1.00 79.38 105 LEU A CA 1
ATOM 823 C C . LEU A 1 105 ? -23.682 -0.780 31.752 1.00 79.38 105 LEU A C 1
ATOM 825 O O . LEU A 1 105 ? -23.146 -0.455 32.815 1.00 79.38 105 LEU A O 1
ATOM 829 N N . PRO A 1 106 ? -24.782 -1.557 31.744 1.00 80.44 106 PRO A N 1
ATOM 830 C CA . PRO A 1 106 ? -25.380 -2.064 32.972 1.00 80.44 106 PRO A CA 1
ATOM 831 C C . PRO A 1 106 ? -24.444 -3.055 33.675 1.00 80.44 106 PRO A C 1
ATOM 833 O O . PRO A 1 106 ? -23.845 -3.929 33.045 1.00 80.44 106 PRO A O 1
ATOM 836 N N . MET A 1 107 ? -24.394 -2.985 35.008 1.00 76.19 107 MET A N 1
ATOM 837 C CA . MET A 1 107 ? -23.536 -3.835 35.852 1.00 76.19 107 MET A CA 1
ATOM 838 C C . MET A 1 107 ? -23.746 -5.347 35.643 1.00 76.19 107 MET A C 1
ATOM 840 O O . MET A 1 107 ? -22.818 -6.130 35.828 1.00 76.19 107 MET A O 1
ATOM 844 N N . GLY A 1 108 ? -24.927 -5.770 35.176 1.00 78.56 108 GLY A N 1
ATOM 845 C CA . GLY A 1 108 ? -25.201 -7.165 34.813 1.00 78.56 108 GLY A CA 1
ATOM 846 C C . GLY A 1 108 ? -24.313 -7.710 33.684 1.00 78.56 108 GLY A C 1
ATOM 847 O O . GLY A 1 108 ? -24.010 -8.900 33.682 1.00 78.56 108 GLY A O 1
ATOM 848 N N . TYR A 1 109 ? -23.834 -6.857 32.770 1.00 74.44 109 TYR A N 1
ATOM 849 C CA . TYR A 1 109 ? -22.906 -7.259 31.706 1.00 74.44 109 TYR A CA 1
ATOM 850 C C . TYR A 1 109 ? -21.496 -7.549 32.246 1.00 74.44 109 TYR A C 1
ATOM 852 O O . TYR A 1 109 ? -20.867 -8.520 31.829 1.00 74.44 109 TYR A O 1
ATOM 860 N N . PHE A 1 110 ? -21.027 -6.750 33.211 1.00 72.56 110 PHE A N 1
ATOM 861 C CA . PHE A 1 110 ? -19.733 -6.936 33.885 1.00 72.56 110 PHE A CA 1
ATOM 862 C C . PHE A 1 110 ? -19.700 -8.165 34.799 1.00 72.56 110 PHE A C 1
ATOM 864 O O . PHE A 1 110 ? -18.628 -8.654 35.134 1.00 72.56 110 PHE A O 1
ATOM 871 N N . ASN A 1 111 ? -20.869 -8.665 35.203 1.00 70.12 111 ASN A N 1
ATOM 872 C CA . ASN A 1 111 ? -20.977 -9.876 36.009 1.00 70.12 111 ASN A CA 1
ATOM 873 C C . ASN A 1 111 ? -21.049 -11.153 35.148 1.00 70.12 111 ASN A C 1
ATOM 875 O O . ASN A 1 111 ? -20.663 -12.224 35.603 1.00 70.12 111 ASN A O 1
ATOM 879 N N . GLN A 1 112 ? -21.539 -11.049 33.905 1.00 73.25 112 GLN A N 1
ATOM 880 C CA . GLN A 1 112 ? -21.599 -12.166 32.949 1.00 73.25 112 GLN A CA 1
ATOM 881 C C . GLN A 1 112 ? -20.301 -12.337 32.150 1.00 73.25 112 GLN A C 1
ATOM 883 O O . GLN A 1 112 ? -19.927 -13.460 31.822 1.00 73.25 112 GLN A O 1
ATOM 888 N N . ASN A 1 113 ? -19.608 -11.239 31.839 1.00 74.00 113 ASN A N 1
ATOM 889 C CA . ASN A 1 113 ? -18.329 -11.253 31.133 1.00 74.00 113 ASN A CA 1
ATOM 890 C C . ASN A 1 113 ? -17.197 -10.913 32.098 1.00 74.00 113 ASN A C 1
ATOM 892 O O . ASN A 1 113 ? -17.289 -9.936 32.836 1.00 74.00 113 ASN A O 1
ATOM 896 N N . SER A 1 114 ? -16.105 -11.682 32.076 1.00 77.00 114 SER A N 1
ATOM 897 C CA . SER A 1 114 ? -14.983 -11.409 32.978 1.00 77.00 114 SER A CA 1
ATOM 898 C C . SER A 1 114 ? -14.379 -10.025 32.710 1.00 77.00 114 SER A C 1
ATOM 900 O O . SER A 1 114 ? -14.159 -9.637 31.558 1.00 77.00 114 SER A O 1
ATOM 902 N N . LEU A 1 115 ? -14.040 -9.299 33.780 1.00 75.81 115 LEU A N 1
ATOM 903 C CA . LEU A 1 115 ? -13.295 -8.037 33.693 1.00 75.81 115 LEU A CA 1
ATOM 904 C C . LEU A 1 115 ? -12.016 -8.198 32.855 1.00 75.81 115 LEU A C 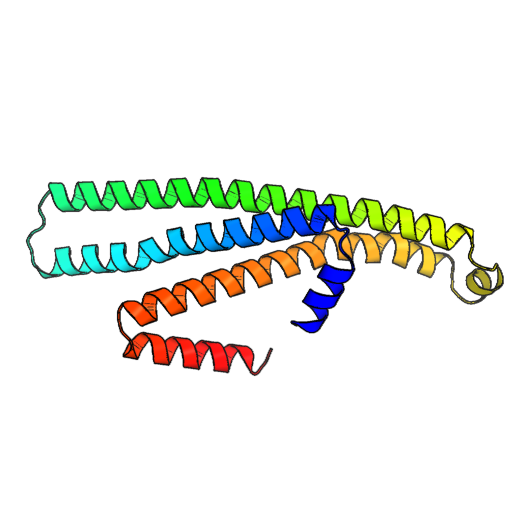1
ATOM 906 O O . LEU A 1 115 ? -11.708 -7.334 32.042 1.00 75.81 115 LEU A O 1
ATOM 910 N N . GLY A 1 116 ? -11.329 -9.341 32.970 1.00 76.50 116 GLY A N 1
ATOM 911 C CA . GLY A 1 116 ? -10.144 -9.656 32.169 1.00 76.50 116 GLY A CA 1
ATOM 912 C C . GLY A 1 116 ? -10.417 -9.742 30.663 1.00 76.50 116 GLY A C 1
ATOM 913 O O . GLY A 1 116 ? -9.608 -9.266 29.869 1.00 76.50 116 GLY A O 1
ATOM 914 N N . GLN A 1 117 ? -11.568 -10.280 30.251 1.00 77.25 117 GLN A N 1
ATOM 915 C CA . GLN A 1 117 ? -11.973 -10.314 28.843 1.00 77.25 117 GLN A CA 1
ATOM 916 C C . GLN A 1 117 ? -12.312 -8.913 28.327 1.00 77.25 117 GLN A C 1
ATOM 918 O O . GLN A 1 117 ? -11.898 -8.560 27.226 1.00 77.25 117 GLN A O 1
ATOM 923 N N . ILE A 1 118 ? -12.988 -8.086 29.129 1.00 78.56 118 ILE A N 1
ATOM 924 C CA . ILE A 1 118 ? -13.305 -6.696 28.765 1.00 78.56 118 ILE A CA 1
ATOM 925 C C . ILE A 1 118 ? -12.019 -5.875 28.622 1.00 78.56 118 ILE A C 1
ATOM 927 O O . ILE A 1 118 ? -11.837 -5.182 27.619 1.00 78.56 118 ILE A O 1
ATOM 931 N N . THR A 1 119 ? -11.090 -5.997 29.572 1.00 78.75 119 THR A N 1
ATOM 932 C CA . THR A 1 119 ? -9.783 -5.341 29.490 1.00 78.75 119 THR A CA 1
ATOM 933 C C . THR A 1 119 ? -8.996 -5.835 28.279 1.00 78.75 119 THR A C 1
ATOM 935 O O . THR A 1 119 ? -8.527 -5.003 27.514 1.00 78.75 119 THR A O 1
ATOM 938 N N . SER A 1 120 ? -8.921 -7.148 28.036 1.00 80.12 120 SER A N 1
ATOM 939 C CA . SER A 1 120 ? -8.198 -7.721 26.888 1.00 80.12 120 SER A CA 1
ATOM 940 C C . SER A 1 120 ? -8.783 -7.295 25.535 1.00 80.12 120 SER A C 1
ATOM 942 O O . SER A 1 120 ? -8.039 -6.987 24.605 1.00 80.12 120 SER A O 1
ATOM 944 N N . VAL A 1 121 ? -10.109 -7.208 25.404 1.00 77.88 121 VAL A N 1
ATOM 945 C CA . VAL A 1 121 ? -10.742 -6.672 24.187 1.00 77.88 121 VAL A CA 1
ATOM 946 C C . VAL A 1 121 ? -10.414 -5.182 24.024 1.00 77.88 121 VAL A C 1
ATOM 948 O O . VAL A 1 121 ? -10.073 -4.734 22.931 1.00 77.88 121 VAL A O 1
ATOM 951 N N . THR A 1 122 ? -10.435 -4.424 25.119 1.00 74.12 122 THR A N 1
ATOM 952 C CA . THR A 1 122 ? -10.170 -2.976 25.108 1.00 74.12 122 THR A CA 1
ATOM 953 C C . THR A 1 122 ? -8.695 -2.630 24.872 1.00 74.12 122 THR A C 1
ATOM 955 O O . THR A 1 122 ? -8.391 -1.559 24.350 1.00 74.12 122 THR A O 1
ATOM 958 N N . THR A 1 123 ? -7.761 -3.499 25.259 1.00 78.31 123 THR A N 1
ATOM 959 C CA . THR A 1 123 ? -6.324 -3.286 25.051 1.00 78.31 123 THR A CA 1
ATOM 960 C C . THR A 1 123 ? -5.826 -4.070 23.846 1.00 78.31 123 THR A C 1
ATOM 962 O O . THR A 1 123 ? -5.552 -3.469 22.815 1.00 78.31 123 THR A O 1
ATOM 965 N N . ASN A 1 124 ? -5.787 -5.400 23.921 1.00 80.00 124 ASN A N 1
ATOM 966 C CA . ASN A 1 124 ? -5.145 -6.244 22.912 1.00 80.00 124 ASN A CA 1
ATOM 967 C C . ASN A 1 124 ? -5.876 -6.237 21.571 1.00 80.00 124 ASN A C 1
ATOM 969 O O . ASN A 1 124 ? -5.235 -6.172 20.524 1.00 80.00 124 ASN A O 1
ATOM 973 N N . THR A 1 125 ? -7.211 -6.333 21.577 1.00 78.81 125 THR A N 1
ATOM 974 C CA . THR A 1 125 ? -7.961 -6.388 20.308 1.00 78.81 125 THR A CA 1
ATOM 975 C C . THR A 1 125 ? -7.940 -5.031 19.619 1.00 78.81 125 THR A C 1
ATOM 977 O O . THR A 1 125 ? -7.715 -4.973 18.417 1.00 78.81 125 THR A O 1
ATOM 980 N N . LEU A 1 126 ? -8.097 -3.944 20.378 1.00 73.75 126 LEU A N 1
ATOM 981 C CA . LEU A 1 126 ? -7.976 -2.576 19.871 1.00 73.75 126 LEU A CA 1
ATOM 982 C C . LEU A 1 126 ? -6.569 -2.274 19.336 1.00 73.75 126 LEU A C 1
ATOM 984 O O . LEU A 1 126 ? -6.447 -1.719 18.251 1.00 73.75 126 LEU A O 1
ATOM 988 N N . GLU A 1 127 ? -5.518 -2.682 20.046 1.00 74.75 127 GLU A N 1
ATOM 989 C CA . GLU A 1 127 ? -4.124 -2.505 19.617 1.00 74.75 127 GLU A CA 1
ATOM 990 C C . GLU A 1 127 ? -3.794 -3.345 18.374 1.00 74.75 127 GLU A C 1
ATOM 992 O O . GLU A 1 127 ? -3.219 -2.837 17.411 1.00 74.75 127 GLU A O 1
ATOM 997 N N . SER A 1 128 ? -4.265 -4.595 18.323 1.00 74.50 128 SER A N 1
ATOM 998 C CA . SER A 1 128 ? -4.148 -5.444 17.128 1.00 74.50 128 SER A CA 1
ATOM 999 C C . SER A 1 128 ? -4.923 -4.870 15.938 1.00 74.50 128 SER A C 1
ATOM 1001 O O . SER A 1 128 ? -4.479 -4.969 14.794 1.00 74.50 128 SER A O 1
ATOM 1003 N N . LEU A 1 129 ? -6.078 -4.246 16.184 1.00 73.12 129 LEU A N 1
ATOM 1004 C CA . LEU A 1 129 ? -6.850 -3.560 15.150 1.00 73.12 129 LEU A CA 1
ATOM 1005 C C . LEU A 1 129 ? -6.110 -2.308 14.647 1.00 73.12 129 LEU A C 1
ATOM 1007 O O . LEU A 1 129 ? -6.110 -2.036 13.449 1.00 73.12 129 LEU A O 1
ATOM 1011 N N . ALA A 1 130 ? -5.453 -1.575 15.548 1.00 67.06 130 ALA A N 1
ATOM 1012 C CA . ALA A 1 130 ? -4.703 -0.364 15.235 1.00 67.06 130 ALA A CA 1
ATOM 1013 C C . ALA A 1 130 ? -3.520 -0.636 14.309 1.00 67.06 130 ALA A C 1
ATOM 1015 O O . ALA A 1 130 ? -3.362 0.038 13.293 1.00 67.06 130 ALA A O 1
ATOM 1016 N N . ASP A 1 131 ? -2.699 -1.620 14.666 1.00 70.38 131 ASP A N 1
ATOM 1017 C CA . ASP A 1 131 ? -1.437 -1.873 13.981 1.00 70.38 131 ASP A CA 1
ATOM 1018 C C . ASP A 1 131 ? -1.632 -2.866 12.829 1.00 70.38 131 ASP A C 1
ATOM 1020 O O . ASP A 1 131 ? -1.433 -2.544 11.654 1.00 70.38 131 ASP A O 1
ATOM 1024 N N . VAL A 1 132 ? -2.130 -4.067 13.136 1.00 69.56 132 VAL A N 1
ATOM 1025 C CA . VAL A 1 132 ? -2.202 -5.160 12.160 1.00 69.56 132 VAL A CA 1
ATOM 1026 C C . VAL A 1 132 ? -3.308 -4.922 11.140 1.00 69.56 132 VAL A C 1
ATOM 1028 O O . VAL A 1 132 ? -3.051 -5.023 9.940 1.00 69.56 132 VAL A O 1
ATOM 1031 N N . ALA A 1 133 ? -4.531 -4.588 11.568 1.00 69.62 133 ALA A N 1
ATOM 1032 C CA . ALA A 1 133 ? -5.638 -4.450 10.619 1.00 69.62 133 ALA A CA 1
ATOM 1033 C C . ALA A 1 133 ? -5.433 -3.254 9.678 1.00 69.62 133 ALA A C 1
ATOM 1035 O O . ALA A 1 133 ? -5.581 -3.413 8.465 1.00 69.62 133 ALA A O 1
ATOM 1036 N N . THR A 1 134 ? -4.998 -2.101 10.199 1.00 70.12 134 THR A N 1
ATOM 1037 C CA . THR A 1 134 ? -4.671 -0.932 9.367 1.00 70.12 134 THR A CA 1
ATOM 1038 C C . THR A 1 134 ? -3.565 -1.257 8.369 1.00 70.12 134 THR A C 1
ATOM 1040 O O . THR A 1 134 ? -3.718 -1.002 7.174 1.00 70.12 134 THR A O 1
ATOM 1043 N N . ARG A 1 135 ? -2.467 -1.876 8.815 1.00 69.00 135 ARG A N 1
ATOM 1044 C CA . ARG A 1 135 ? -1.340 -2.202 7.934 1.00 69.00 135 ARG A CA 1
ATOM 1045 C C . ARG A 1 135 ? -1.715 -3.217 6.855 1.00 69.00 135 ARG A C 1
ATOM 1047 O O . ARG A 1 135 ? -1.327 -3.040 5.702 1.00 69.00 135 ARG A O 1
ATOM 1054 N N . VAL A 1 136 ? -2.488 -4.248 7.198 1.00 72.19 136 VAL A N 1
ATOM 1055 C CA . VAL A 1 136 ? -2.967 -5.254 6.236 1.00 72.19 136 VAL A CA 1
ATOM 1056 C C . VAL A 1 136 ? -3.917 -4.625 5.219 1.00 72.19 136 VAL A C 1
ATOM 1058 O O . VAL A 1 136 ? -3.781 -4.872 4.020 1.00 72.19 136 VAL A O 1
ATOM 1061 N N . VAL A 1 137 ? -4.844 -3.771 5.658 1.00 69.31 137 VAL A N 1
ATOM 1062 C CA . VAL A 1 137 ? -5.750 -3.033 4.765 1.00 69.31 137 VAL A CA 1
ATOM 1063 C C . VAL A 1 137 ? -4.966 -2.145 3.797 1.00 69.31 137 VAL A C 1
ATOM 1065 O O . VAL A 1 137 ? -5.238 -2.158 2.598 1.00 69.31 137 VAL A O 1
ATOM 1068 N N . MET A 1 138 ? -3.946 -1.438 4.283 1.00 71.00 138 MET A N 1
ATOM 1069 C CA . MET A 1 138 ? -3.094 -0.594 3.443 1.00 71.00 138 MET A CA 1
ATOM 1070 C C . MET A 1 138 ? -2.275 -1.402 2.433 1.00 71.00 138 MET A C 1
ATOM 1072 O O . MET A 1 138 ? -2.301 -1.096 1.243 1.00 71.00 138 MET A O 1
ATOM 1076 N N . MET A 1 139 ? -1.592 -2.461 2.883 1.00 71.56 139 MET A N 1
ATOM 1077 C CA . MET A 1 139 ? -0.782 -3.317 2.007 1.00 71.56 139 MET A CA 1
ATOM 1078 C C . MET A 1 139 ? -1.627 -4.005 0.935 1.00 71.56 139 MET A C 1
ATOM 1080 O O . MET A 1 139 ? -1.203 -4.1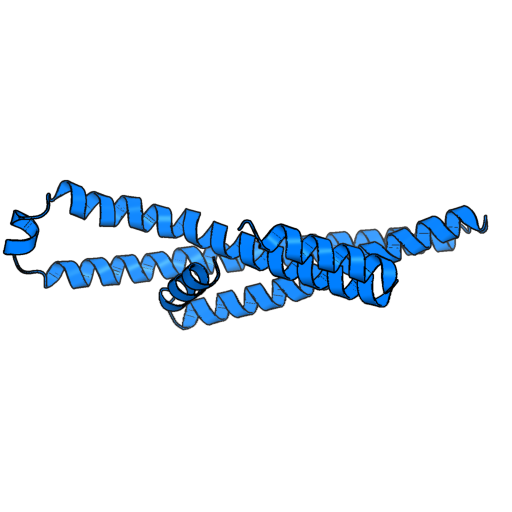06 -0.215 1.00 71.56 139 MET A O 1
ATOM 1084 N N . THR A 1 140 ? -2.827 -4.465 1.294 1.00 73.38 140 THR A N 1
ATOM 1085 C CA . THR A 1 140 ? -3.736 -5.096 0.331 1.00 73.38 140 THR A CA 1
ATOM 1086 C C . THR A 1 140 ? -4.236 -4.086 -0.698 1.00 73.38 140 THR A C 1
ATOM 1088 O O . THR A 1 140 ? -4.138 -4.364 -1.890 1.00 73.38 140 THR A O 1
ATOM 1091 N N . LEU A 1 141 ? -4.685 -2.895 -0.284 1.00 70.06 141 LEU A N 1
ATOM 1092 C CA . LEU A 1 141 ? -5.078 -1.821 -1.208 1.00 70.06 141 LEU A CA 1
ATOM 1093 C C . LEU A 1 141 ? -3.943 -1.425 -2.155 1.00 70.06 141 LEU A C 1
ATOM 1095 O O . LEU A 1 141 ? -4.151 -1.375 -3.365 1.00 70.06 141 LEU A O 1
ATOM 1099 N N . GLU A 1 142 ? -2.743 -1.175 -1.630 1.00 70.50 142 GLU A N 1
ATOM 1100 C CA . GLU A 1 142 ? -1.590 -0.794 -2.450 1.00 70.50 142 GLU A CA 1
ATOM 1101 C C . GLU A 1 142 ? -1.201 -1.911 -3.430 1.00 70.50 142 GLU A C 1
ATOM 1103 O O . GLU A 1 142 ? -0.939 -1.638 -4.605 1.00 70.50 142 GLU A O 1
ATOM 1108 N N . GLY A 1 143 ? -1.228 -3.170 -2.982 1.00 73.75 143 GLY A N 1
ATOM 1109 C CA . GLY A 1 143 ? -0.978 -4.339 -3.823 1.00 73.75 143 GLY A CA 1
ATOM 1110 C C . GLY A 1 143 ? -1.987 -4.468 -4.965 1.00 73.75 143 GLY A C 1
ATOM 1111 O O . GLY A 1 143 ? -1.587 -4.621 -6.119 1.00 73.75 143 GLY A O 1
ATOM 1112 N N . PHE A 1 144 ? -3.282 -4.328 -4.669 1.00 77.00 144 PHE A N 1
ATOM 1113 C CA . PHE A 1 144 ? -4.349 -4.352 -5.675 1.00 77.00 144 PHE A CA 1
ATOM 1114 C C . PHE A 1 144 ? -4.207 -3.229 -6.703 1.00 77.00 144 PHE A C 1
ATOM 1116 O O . PHE A 1 144 ? -4.306 -3.482 -7.905 1.00 77.00 144 PHE A O 1
ATOM 1123 N N . LEU A 1 145 ? -3.945 -2.001 -6.249 1.00 75.38 145 LEU A N 1
ATOM 1124 C CA . LEU A 1 145 ? -3.760 -0.851 -7.136 1.00 75.38 145 LEU A CA 1
ATOM 1125 C C . LEU A 1 145 ? -2.530 -1.038 -8.025 1.00 75.38 145 LEU A C 1
ATOM 1127 O O . LEU A 1 145 ? -2.619 -0.859 -9.236 1.00 75.38 145 LEU A O 1
ATOM 1131 N N . THR A 1 146 ? -1.409 -1.470 -7.447 1.00 75.25 146 THR A N 1
ATOM 1132 C CA . THR A 1 146 ? -0.163 -1.696 -8.190 1.00 75.25 146 THR A CA 1
ATOM 1133 C C . THR A 1 146 ? -0.329 -2.802 -9.231 1.00 75.25 146 THR A C 1
ATOM 1135 O O . THR A 1 146 ? 0.035 -2.607 -10.391 1.00 75.25 146 THR A O 1
ATOM 1138 N N . ALA A 1 147 ? -0.927 -3.937 -8.856 1.00 79.69 147 ALA A N 1
ATOM 1139 C CA . ALA A 1 147 ? -1.194 -5.041 -9.777 1.00 79.69 147 ALA A CA 1
ATOM 1140 C C . ALA A 1 147 ? -2.159 -4.634 -10.903 1.00 79.69 147 ALA A C 1
ATOM 1142 O O . ALA A 1 147 ? -1.917 -4.948 -12.072 1.00 79.69 147 ALA A O 1
ATOM 1143 N N . GLY A 1 148 ? -3.217 -3.886 -10.574 1.00 78.75 148 GLY A N 1
ATOM 1144 C CA . GLY A 1 14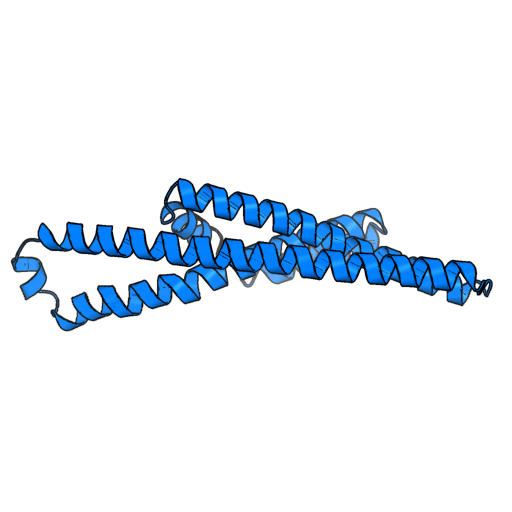8 ? -4.157 -3.345 -11.554 1.00 78.75 148 GLY A CA 1
ATOM 1145 C C . GLY A 1 148 ? -3.476 -2.403 -12.546 1.00 78.75 148 GLY A C 1
ATOM 1146 O O . GLY A 1 148 ? -3.610 -2.586 -13.756 1.00 78.75 148 GLY A O 1
ATOM 1147 N N . THR A 1 149 ? -2.679 -1.446 -12.061 1.00 76.94 149 THR A N 1
ATOM 1148 C CA . THR A 1 149 ? -1.943 -0.511 -12.923 1.00 76.94 149 THR A CA 1
ATOM 1149 C C . THR A 1 149 ? -0.955 -1.238 -13.833 1.00 76.94 149 THR A C 1
ATOM 1151 O O . THR A 1 149 ? -0.950 -0.978 -15.035 1.00 76.94 149 THR A O 1
ATOM 1154 N N . ILE A 1 150 ? -0.165 -2.186 -13.313 1.00 78.25 150 ILE A N 1
ATOM 1155 C CA . ILE A 1 150 ? 0.761 -2.985 -14.136 1.00 78.25 150 ILE A CA 1
ATOM 1156 C C . ILE A 1 150 ? -0.002 -3.733 -15.235 1.00 78.25 150 ILE A C 1
ATOM 1158 O O . ILE A 1 150 ? 0.412 -3.706 -16.392 1.00 78.25 150 ILE A O 1
ATOM 1162 N N . THR A 1 151 ? -1.137 -4.349 -14.894 1.00 80.75 151 THR A N 1
ATOM 1163 C CA . THR A 1 151 ? -1.966 -5.085 -15.859 1.00 80.75 151 THR A CA 1
ATOM 1164 C C . THR A 1 151 ? -2.446 -4.174 -16.989 1.00 80.75 151 THR A C 1
ATOM 1166 O O . THR A 1 151 ? -2.314 -4.538 -18.154 1.00 80.75 151 THR A O 1
ATOM 1169 N N . VAL A 1 152 ? -2.927 -2.965 -16.672 1.00 79.94 152 VAL A N 1
ATOM 1170 C CA . VAL A 1 152 ? -3.353 -1.976 -17.681 1.00 79.94 152 VAL A CA 1
ATOM 1171 C C . VAL A 1 152 ? -2.192 -1.562 -18.588 1.00 79.94 152 VAL A C 1
ATOM 1173 O O . VAL A 1 152 ? -2.350 -1.532 -19.807 1.00 79.94 152 VAL A O 1
ATOM 1176 N N . PHE A 1 153 ? -1.013 -1.287 -18.025 1.00 75.50 153 PHE A N 1
ATOM 1177 C CA . PHE A 1 153 ? 0.161 -0.904 -18.815 1.00 75.50 153 PHE A CA 1
ATOM 1178 C C . PHE A 1 153 ? 0.635 -2.017 -19.752 1.00 75.50 153 PHE A C 1
ATOM 1180 O O . PHE A 1 153 ? 0.948 -1.751 -20.912 1.00 75.50 153 PHE A O 1
ATOM 1187 N N . VAL A 1 154 ?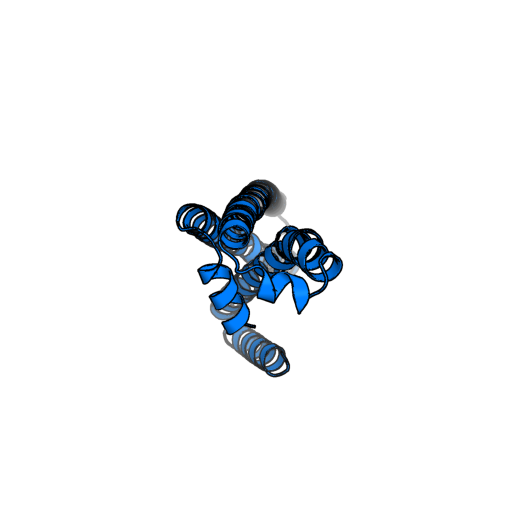 0.659 -3.263 -19.276 1.00 78.50 154 VAL A N 1
ATOM 1188 C CA . VAL A 1 154 ? 1.022 -4.414 -20.114 1.00 78.50 154 VAL A CA 1
ATOM 1189 C C . VAL A 1 154 ? -0.018 -4.636 -21.209 1.00 78.50 154 VAL A C 1
ATOM 1191 O O . VAL A 1 154 ? 0.357 -4.924 -22.340 1.00 78.50 154 VAL A O 1
ATOM 1194 N N . PHE A 1 155 ? -1.304 -4.434 -20.913 1.00 79.94 155 PHE A N 1
ATOM 1195 C CA . PHE A 1 155 ? -2.378 -4.556 -21.899 1.00 79.94 155 PHE A CA 1
ATOM 1196 C C . PHE A 1 155 ? -2.256 -3.536 -23.043 1.00 79.94 155 PHE A C 1
ATOM 1198 O O . PHE A 1 155 ? -2.556 -3.869 -24.186 1.00 79.94 155 PHE A O 1
ATOM 1205 N N . ILE A 1 156 ? -1.783 -2.316 -22.750 1.00 76.56 156 ILE A N 1
ATOM 1206 C CA . ILE A 1 156 ? -1.497 -1.288 -23.767 1.00 76.56 156 ILE A CA 1
ATOM 1207 C C . ILE A 1 156 ? -0.276 -1.668 -24.617 1.00 76.56 156 ILE A C 1
ATOM 1209 O O . ILE A 1 156 ? -0.255 -1.374 -25.810 1.00 76.56 156 ILE A O 1
ATOM 1213 N N . TYR A 1 157 ? 0.737 -2.306 -24.022 1.00 72.06 157 TYR A N 1
ATOM 1214 C CA . TYR A 1 157 ? 1.958 -2.696 -24.733 1.00 72.06 157 TYR A CA 1
ATOM 1215 C C . TYR A 1 157 ? 1.737 -3.905 -25.651 1.00 72.06 157 TYR A C 1
ATOM 1217 O O . TYR A 1 157 ? 2.126 -3.877 -26.816 1.00 72.06 157 TYR A O 1
ATOM 1225 N N . ASP A 1 158 ? 1.096 -4.958 -25.138 1.00 79.38 158 ASP A N 1
ATOM 1226 C CA . ASP A 1 158 ? 0.739 -6.143 -25.913 1.00 79.38 158 ASP A CA 1
ATOM 1227 C C . ASP A 1 158 ? -0.516 -6.809 -25.332 1.00 79.38 158 ASP A C 1
ATOM 1229 O O . ASP A 1 158 ? -0.522 -7.340 -24.215 1.00 79.38 158 ASP A O 1
ATOM 1233 N N . TRP A 1 159 ? -1.592 -6.824 -26.120 1.00 82.50 159 TRP A N 1
ATOM 1234 C CA . TRP A 1 159 ? -2.877 -7.378 -25.695 1.00 82.50 159 TRP A CA 1
ATOM 1235 C C . TRP A 1 159 ? -2.809 -8.887 -25.390 1.00 82.50 159 TRP A C 1
ATOM 1237 O O . TRP A 1 159 ? -3.586 -9.382 -24.569 1.00 82.50 159 TRP A O 1
ATOM 1247 N N . ARG A 1 160 ? -1.867 -9.628 -26.003 1.00 84.69 160 ARG A N 1
ATOM 1248 C CA . ARG A 1 160 ? -1.706 -11.077 -25.780 1.00 84.69 160 ARG A CA 1
ATOM 1249 C C . ARG A 1 160 ? -1.126 -11.354 -24.400 1.00 84.69 160 ARG A C 1
ATOM 1251 O O . ARG A 1 160 ? -1.639 -12.198 -23.668 1.00 84.69 160 ARG A O 1
ATOM 1258 N N . ILE A 1 161 ? -0.078 -10.616 -24.036 1.00 81.62 161 ILE A N 1
ATOM 1259 C CA . ILE A 1 161 ? 0.564 -10.720 -22.720 1.00 81.62 161 ILE A CA 1
ATOM 1260 C C . ILE A 1 161 ? -0.391 -10.190 -21.647 1.00 81.62 161 ILE A C 1
ATOM 1262 O O . ILE A 1 161 ? -0.531 -10.805 -20.589 1.00 81.62 161 ILE A O 1
ATOM 1266 N N . GLY A 1 162 ? -1.116 -9.109 -21.951 1.00 80.88 162 GLY A N 1
ATOM 1267 C CA . GLY A 1 162 ? -2.149 -8.555 -21.081 1.00 80.88 162 GLY A CA 1
ATOM 1268 C C . GLY A 1 162 ? -3.248 -9.562 -20.731 1.00 80.88 162 GLY A C 1
ATOM 1269 O O . GLY A 1 162 ? -3.598 -9.683 -19.560 1.00 80.88 162 GLY A O 1
ATOM 1270 N N . LEU A 1 163 ? -3.750 -10.334 -21.703 1.00 83.69 163 LEU A N 1
ATOM 1271 C CA . LEU A 1 163 ? -4.761 -11.374 -21.456 1.00 83.69 163 LEU A CA 1
ATOM 1272 C C . LEU A 1 163 ? -4.263 -12.495 -20.539 1.00 83.69 163 LEU A C 1
ATOM 1274 O O . LEU A 1 163 ? -5.006 -12.935 -19.663 1.00 83.69 163 LEU A O 1
ATOM 1278 N N . ILE A 1 164 ? -3.015 -12.940 -20.710 1.00 85.38 164 ILE A N 1
ATOM 1279 C CA . ILE A 1 164 ? -2.409 -13.971 -19.852 1.00 85.38 164 ILE A CA 1
ATOM 1280 C C . ILE A 1 164 ? -2.290 -13.456 -18.412 1.00 85.38 164 ILE A C 1
ATOM 1282 O O . ILE A 1 164 ? -2.627 -14.168 -17.466 1.00 85.38 164 ILE A O 1
ATOM 1286 N N . LEU A 1 165 ? -1.865 -12.201 -18.247 1.00 84.38 165 LEU A N 1
ATOM 1287 C CA . LEU A 1 165 ? -1.757 -11.544 -16.944 1.00 84.38 165 LEU A CA 1
ATOM 1288 C C . LEU A 1 165 ? -3.124 -11.403 -16.266 1.00 84.38 165 LEU A C 1
ATOM 1290 O O . LEU A 1 165 ? -3.258 -11.717 -15.087 1.00 84.38 165 LEU A O 1
ATOM 1294 N N . LEU A 1 166 ? -4.147 -10.998 -17.021 1.00 83.25 166 LEU A N 1
ATOM 1295 C CA . LEU A 1 166 ? -5.514 -10.825 -16.527 1.00 83.25 166 LEU A CA 1
ATOM 1296 C C . LEU A 1 166 ? -6.133 -12.172 -16.120 1.00 83.25 166 LEU A C 1
ATOM 1298 O O . LEU A 1 166 ? -6.717 -12.279 -15.042 1.00 83.25 166 LEU A O 1
ATOM 1302 N N . ALA A 1 167 ? -5.925 -13.221 -16.922 1.00 84.69 167 ALA A N 1
ATOM 1303 C CA . ALA A 1 167 ? -6.319 -14.583 -16.571 1.00 84.69 167 ALA A CA 1
ATOM 1304 C C . ALA A 1 167 ? -5.614 -15.066 -15.293 1.00 84.69 167 ALA A C 1
ATOM 1306 O O . ALA A 1 167 ? -6.275 -15.595 -14.401 1.00 84.69 167 ALA A O 1
ATOM 1307 N N . GLY A 1 168 ? -4.305 -14.824 -15.161 1.00 83.38 168 GLY A N 1
ATOM 1308 C CA . GLY A 1 168 ? -3.545 -15.138 -13.949 1.00 83.38 168 GLY A CA 1
ATOM 1309 C C . GLY A 1 168 ? -4.051 -14.388 -12.713 1.00 83.38 168 GLY A C 1
ATOM 1310 O O . GLY A 1 168 ? -4.150 -14.975 -11.638 1.00 83.38 168 GLY A O 1
ATOM 1311 N N . LEU A 1 169 ? -4.445 -13.122 -12.868 1.00 83.75 169 LEU A N 1
ATOM 1312 C CA . LEU A 1 169 ? -4.992 -12.297 -11.788 1.00 83.75 169 LEU A CA 1
ATOM 1313 C C . LEU A 1 169 ? -6.360 -12.819 -11.319 1.00 83.75 169 LEU A C 1
ATOM 1315 O O . LEU A 1 169 ? -6.595 -12.920 -10.117 1.00 83.75 169 LEU A O 1
ATOM 1319 N N . ILE A 1 170 ? -7.232 -13.226 -12.248 1.00 82.38 170 ILE A N 1
ATOM 1320 C CA . ILE A 1 170 ? -8.527 -13.853 -11.926 1.00 82.38 170 ILE A CA 1
ATOM 1321 C C . ILE A 1 170 ? -8.321 -15.192 -11.204 1.00 82.38 170 ILE A C 1
ATOM 1323 O O . ILE A 1 170 ? -8.985 -15.466 -10.204 1.00 82.38 170 ILE A O 1
ATOM 1327 N N . LEU A 1 171 ? -7.383 -16.012 -11.682 1.00 84.06 171 LEU A N 1
ATOM 1328 C CA . LEU A 1 171 ? -7.068 -17.312 -11.085 1.00 84.06 171 LEU A CA 1
ATOM 1329 C C . LEU A 1 171 ? -6.442 -17.165 -9.693 1.00 84.06 171 LEU A C 1
ATOM 1331 O O . LEU A 1 171 ? -6.702 -17.985 -8.825 1.00 84.06 171 LEU A O 1
ATOM 1335 N N . PHE A 1 172 ? -5.664 -16.108 -9.459 1.00 80.44 172 PHE A N 1
ATOM 1336 C CA . PHE A 1 172 ? -5.138 -15.770 -8.137 1.00 80.44 172 PHE A CA 1
ATOM 1337 C C . PHE A 1 172 ? -6.226 -15.270 -7.176 1.00 80.44 172 PHE A C 1
ATOM 1339 O O . PHE A 1 172 ? -6.117 -15.469 -5.967 1.00 80.44 172 PHE A O 1
ATOM 1346 N N . LEU A 1 173 ? -7.278 -14.630 -7.696 1.00 75.25 173 LEU A N 1
ATOM 1347 C CA . LEU A 1 173 ? -8.383 -14.127 -6.882 1.00 75.25 173 LEU A CA 1
ATOM 1348 C C . LEU A 1 173 ? -9.380 -15.215 -6.467 1.00 75.25 173 LEU A C 1
ATOM 1350 O O . LEU A 1 173 ? -9.997 -15.104 -5.420 1.00 75.25 173 LEU A O 1
ATOM 1354 N N . LEU A 1 174 ? -9.563 -16.250 -7.289 1.00 75.75 174 LEU A N 1
ATOM 1355 C CA . LEU A 1 174 ? -10.533 -17.329 -7.057 1.00 75.75 174 LEU A CA 1
ATOM 1356 C C . LEU A 1 174 ? -10.336 -18.097 -5.727 1.00 75.75 174 LEU A C 1
ATOM 1358 O O . LEU A 1 174 ? -11.338 -18.435 -5.097 1.00 75.75 174 LEU A O 1
ATOM 1362 N N . PRO A 1 175 ? -9.097 -18.386 -5.283 1.00 70.69 175 PRO A N 1
ATOM 1363 C CA . PRO A 1 175 ? -8.829 -19.059 -4.012 1.00 70.69 175 PRO A CA 1
ATOM 1364 C C . PRO A 1 175 ? -8.889 -18.168 -2.755 1.00 70.69 175 PRO A C 1
ATOM 1366 O O . PRO A 1 175 ? -8.756 -18.717 -1.662 1.00 70.69 175 PRO A O 1
ATOM 1369 N N . ASN A 1 176 ? -9.020 -16.836 -2.880 1.00 50.47 176 ASN A N 1
ATOM 1370 C CA . ASN A 1 176 ? -8.768 -15.840 -1.813 1.00 50.47 176 ASN A CA 1
ATOM 1371 C C . ASN A 1 176 ? -9.999 -14.963 -1.493 1.00 50.47 176 ASN A C 1
ATOM 1373 O O . ASN A 1 176 ? -10.226 -14.621 -0.306 1.00 50.47 176 ASN A O 1
#

Mean predicted aligned error: 11.01 Å

pLDDT: mean 71.9, std 7.24, range [50.47, 85.38]

InterPro domains:
  IPR011527 ABC transporter type 1, transmembrane domain [PF00664] (45-173)
  IPR011527 ABC transporter type 1, transmembrane domain [PS50929] (41-176)
  IPR036640 ABC transporter type 1, transmembrane domain superfamily [G3DSA:1.20.1560.10] (2-176)
  IPR036640 ABC transporter type 1, transmembrane domain superfamily [SSF90123] (6-174)

Foldseek 3Di:
DVVLLVVLLVLADPVLNVLVVVLLVLLLVLLLLVLVVVVLVVVVVVCVVVVVPDPVNVVVSVVSVVVSVVVNVVSVVVSVVSLLVSLQVSLVVVLVVLVVVVVPDDVVVCVVDPPVVSVCCSPVVSVCCSPVVSVVSSVVSSVVSNLVSNLVSVCVVPVVVSVVSVVVVVVVVVVD

Radius of gyration: 23.17 Å; Cα contacts (8 Å, |Δi|>4): 91; chains: 1; bounding box: 52×32×68 Å

Solvent-accessible surface area (backbone atoms only — not comparable to full-atom values): 9455 Å² total; per-residue (Å²): 98,72,68,58,52,51,53,50,57,70,70,40,50,76,71,40,48,51,47,48,52,50,37,52,54,50,41,47,56,43,25,54,52,56,46,55,50,54,59,52,52,52,51,52,54,51,38,63,72,70,69,67,78,44,73,63,62,55,51,52,52,52,50,52,52,52,52,46,52,54,53,45,51,56,47,49,52,52,38,54,50,50,49,51,52,34,28,55,52,41,38,53,56,51,55,50,54,54,53,56,53,61,73,74,55,61,70,71,55,61,73,74,40,58,66,66,56,55,49,42,48,66,46,56,49,47,49,46,46,30,53,53,48,40,50,51,54,50,53,50,51,48,48,53,48,35,54,50,44,43,46,53,55,40,34,73,75,36,58,72,62,22,50,54,53,50,51,50,52,52,62,60,50,73,85,98

Nearest PDB structures (foldseek):
  8ips-assembly1_B  TM=8.116E-01  e=2.515E-04  Escherichia coli BL21(DE3)
  7zdk-assembly1_D  TM=7.202E-01  e=7.176E-04  Escherichia coli K-12
  5och-assembly2_D  TM=7.885E-01  e=1.424E-02  Homo sapiens
  5och-assembly3_F  TM=8.174E-01  e=1.950E-02  Homo sapiens
  7zo8-assembly1_A  TM=8.256E-01  e=5.011E-02  Brucella abortus 2308